Protein AF-A0A0J9U254-F1 (afdb_monomer_lite)

Radius of gyration: 32.62 Å; chains: 1; bounding box: 87×79×81 Å

Sequence (212 aa):
MSNQLVQRYFSEFIRAHNRGGSGGGVSGGDDGSSGDRRSSGEEGGSTPLDGNYLQKMQKHSLTIALVGLFSLLYVLLQLLHRWPSLLFVCSYVLFLTCLSGIFHCLINKSERYNTAKNLDSMLHKFVYRSTSAQYVYEGVAFSLFIFLITFALFLLCRYSTNTFMPRGGRNLWLTLLLLLTYSSLDVIHEINLFKVYYSTYFFFPPAKFFRK

Organism: NCBI:txid1035514

pLDDT: mean 74.49, std 19.61, range [28.14, 96.25]

Foldseek 3Di:
DDPVVVVVVVVVVVVVVCVVPDDDDDDDDDDDDDDDDDDDDDDDDPDPVVVVVVVVVVVVVVVVVVVVVVVVVVVVVVVCVVDVVVVVVVVLVVVLVVQLCVVVCVVVVAAQWAPDPPDPDPVNRQADQAPSDHHNSRSNLLSVLVVLLVVLVVVLVVLVPDPPDDPVVSVVSNVVSVVSNVVSVVVVVVSVVSNVVSNVCVVPPPCVVVPD

Secondary structure (DSSP, 8-state):
--HHHHHHHHHHHHHHHGGGS--------------------------THHHHHHHHHHHHHHHHHHHHHHHHHHHHHHHHHH-HHHHHHHHHHHHHHHHTTHHHHHHTT--SS---S--SSTGGGTS-SSTT---HHHHHHHHHHHHHHHHHHHHHHHHHT-SSS-HHHHHHHHHHHHHHHHHHHHHHHHHHHHHHHHHHHHHS--GGGT--

Structure (mmCIF, N/CA/C/O backbone):
data_AF-A0A0J9U254-F1
#
_entry.id   AF-A0A0J9U254-F1
#
loop_
_atom_site.group_PDB
_atom_site.id
_atom_site.type_symbol
_atom_site.label_atom_id
_atom_site.label_alt_id
_atom_site.label_comp_id
_atom_site.label_asym_id
_atom_site.label_entity_id
_atom_site.label_seq_id
_atom_site.pdbx_PDB_ins_code
_atom_site.Cartn_x
_atom_site.Cartn_y
_atom_site.Cartn_z
_atom_site.occupancy
_atom_site.B_iso_or_equiv
_atom_site.auth_seq_id
_atom_site.auth_comp_id
_atom_site.auth_asym_id
_atom_site.auth_atom_id
_atom_site.pdbx_PDB_model_num
ATOM 1 N N . MET A 1 1 ? 13.311 11.430 43.446 1.00 45.62 1 MET A N 1
ATOM 2 C CA . MET A 1 1 ? 14.500 10.950 42.704 1.00 45.62 1 MET A CA 1
ATOM 3 C C . MET A 1 1 ? 14.902 12.017 41.697 1.00 45.62 1 MET A C 1
ATOM 5 O O . MET A 1 1 ? 14.036 12.637 41.104 1.00 45.62 1 MET A O 1
ATOM 9 N N . SER A 1 2 ? 16.193 12.330 41.655 1.00 49.25 2 SER A N 1
ATOM 10 C CA . SER A 1 2 ? 16.749 13.666 41.407 1.00 49.25 2 SER A CA 1
ATOM 11 C C . SER A 1 2 ? 16.874 14.066 39.924 1.00 49.25 2 SER A C 1
ATOM 13 O O . SER A 1 2 ? 17.574 13.407 39.158 1.00 49.25 2 SER A O 1
ATOM 15 N N . ASN A 1 3 ? 16.297 15.223 39.563 1.00 58.91 3 ASN A N 1
ATOM 16 C CA . ASN A 1 3 ? 16.505 15.946 38.292 1.00 58.91 3 ASN A CA 1
ATOM 17 C C . ASN A 1 3 ? 17.989 16.254 37.989 1.00 58.91 3 ASN A C 1
ATOM 19 O O . ASN A 1 3 ? 18.352 16.504 36.841 1.00 58.91 3 ASN A O 1
ATOM 23 N N . GLN A 1 4 ? 18.872 16.198 38.991 1.00 66.31 4 GLN A N 1
ATOM 24 C CA . GLN A 1 4 ? 20.302 16.471 38.814 1.00 66.31 4 GLN A CA 1
ATOM 25 C C . GLN A 1 4 ? 21.023 15.349 38.057 1.00 66.31 4 GLN A C 1
ATOM 27 O O . GLN A 1 4 ? 22.053 15.592 37.430 1.00 66.31 4 GLN A O 1
ATOM 32 N N . LEU A 1 5 ? 20.488 14.124 38.083 1.00 69.56 5 LEU A N 1
ATOM 33 C CA . LEU A 1 5 ? 21.095 12.976 37.404 1.00 69.56 5 LEU A CA 1
ATOM 34 C C . LEU A 1 5 ? 20.877 13.061 35.885 1.00 69.56 5 LEU A C 1
ATOM 36 O O . LEU A 1 5 ? 21.799 12.823 35.109 1.00 69.56 5 LEU A O 1
ATOM 40 N N . VAL A 1 6 ? 19.695 13.530 35.473 1.00 71.06 6 VAL A N 1
ATOM 41 C CA . VAL A 1 6 ? 19.362 13.823 34.070 1.00 71.06 6 VAL A CA 1
ATOM 42 C C . VAL A 1 6 ? 20.198 14.997 33.548 1.00 71.06 6 VAL A C 1
ATOM 44 O O . VAL A 1 6 ? 20.754 14.927 32.455 1.00 71.06 6 VAL A O 1
ATOM 47 N N . GLN A 1 7 ? 20.373 16.048 34.355 1.00 74.88 7 GLN A N 1
ATOM 48 C CA . GLN A 1 7 ? 21.191 17.207 33.986 1.00 74.88 7 GLN A CA 1
ATOM 49 C C . GLN A 1 7 ? 22.688 16.861 33.850 1.00 74.88 7 GLN A C 1
ATOM 51 O O . GLN A 1 7 ? 23.370 17.381 32.961 1.00 74.88 7 GLN A O 1
ATOM 56 N N . ARG A 1 8 ? 23.203 15.935 34.672 1.00 77.19 8 ARG A N 1
ATOM 57 C CA . ARG A 1 8 ? 24.564 15.394 34.513 1.00 77.19 8 ARG A CA 1
ATOM 58 C C . ARG A 1 8 ? 24.711 14.585 33.229 1.00 77.19 8 ARG A C 1
ATOM 60 O O . ARG A 1 8 ? 25.648 14.840 32.483 1.00 77.19 8 ARG A O 1
ATOM 67 N N . TYR A 1 9 ? 23.754 13.712 32.919 1.00 75.69 9 TYR A N 1
ATOM 68 C CA . TYR A 1 9 ? 23.775 12.934 31.675 1.00 75.69 9 TYR A CA 1
ATOM 69 C C . TYR A 1 9 ? 23.788 13.827 30.428 1.00 75.69 9 TYR A C 1
ATOM 71 O O . TYR A 1 9 ? 24.595 13.623 29.523 1.00 75.69 9 TYR A O 1
ATOM 79 N N . PHE A 1 10 ? 22.942 14.862 30.395 1.00 76.94 10 PHE A N 1
ATOM 80 C CA . PHE A 1 10 ? 22.904 15.798 29.269 1.00 76.94 10 PHE A CA 1
ATOM 81 C C . PHE A 1 10 ? 24.183 16.634 29.145 1.00 76.94 10 PHE A C 1
ATOM 83 O O . PHE A 1 10 ? 24.660 16.862 28.033 1.00 76.94 10 PHE A O 1
ATOM 90 N N . SER A 1 11 ? 24.765 17.076 30.262 1.00 76.69 11 SER A N 1
ATOM 91 C CA . SER A 1 11 ? 26.005 17.863 30.222 1.00 76.69 11 SER A CA 1
ATOM 92 C C . SER A 1 11 ? 27.226 17.021 29.831 1.00 76.69 11 SER A C 1
ATOM 94 O O . SER A 1 11 ? 28.070 17.505 29.073 1.00 76.69 11 SER A O 1
ATOM 96 N N . GLU A 1 12 ? 27.298 15.753 30.246 1.00 73.75 12 GLU A N 1
ATOM 97 C CA . GLU A 1 12 ? 28.333 14.820 29.780 1.00 73.75 12 GLU A CA 1
ATOM 98 C C . GLU A 1 12 ? 28.185 14.471 28.298 1.00 73.75 12 GLU A C 1
ATOM 100 O O . GLU A 1 12 ? 29.183 14.486 27.575 1.00 73.75 12 GLU A O 1
ATOM 105 N N . PHE A 1 13 ? 26.958 14.252 27.815 1.00 75.94 13 PHE A N 1
ATOM 106 C CA . PHE A 1 13 ? 26.690 13.986 26.399 1.00 75.94 13 PHE A CA 1
ATOM 107 C C . PHE A 1 13 ? 27.161 15.140 25.497 1.00 75.94 13 PHE A C 1
ATOM 109 O O . PHE A 1 13 ? 27.869 14.922 24.511 1.00 75.94 13 PHE A O 1
ATOM 116 N N . ILE A 1 14 ? 26.847 16.384 25.876 1.00 75.94 14 ILE A N 1
ATOM 117 C CA . ILE A 1 14 ? 27.284 17.581 25.139 1.00 75.94 14 ILE A CA 1
ATOM 118 C C . ILE A 1 14 ? 28.814 17.717 25.177 1.00 75.94 14 ILE A C 1
ATOM 120 O O . ILE A 1 14 ? 29.436 18.053 24.166 1.00 75.94 14 ILE A O 1
ATOM 124 N N . ARG A 1 15 ? 29.447 17.435 26.323 1.00 75.19 15 ARG A N 1
ATOM 125 C CA . ARG A 1 15 ? 30.906 17.542 26.480 1.00 75.19 15 ARG A CA 1
ATOM 126 C C . ARG A 1 15 ? 31.664 16.474 25.693 1.00 75.19 15 ARG A C 1
ATOM 128 O O . ARG A 1 15 ? 32.724 16.778 25.149 1.00 75.19 15 ARG A O 1
ATOM 135 N N . ALA A 1 16 ? 31.135 15.255 25.615 1.00 73.00 16 ALA A N 1
ATOM 136 C CA . ALA A 1 16 ? 31.720 14.172 24.830 1.00 73.00 16 ALA A CA 1
ATOM 137 C C . ALA A 1 16 ? 31.680 14.482 23.324 1.00 73.00 16 ALA A C 1
ATOM 139 O O . ALA A 1 16 ? 32.678 14.282 22.634 1.00 73.00 16 ALA A O 1
ATOM 140 N N . HIS A 1 17 ? 30.577 15.056 22.833 1.00 66.38 17 HIS A N 1
ATOM 141 C CA . HIS A 1 17 ? 30.409 15.374 21.412 1.00 66.38 17 HIS A CA 1
ATOM 142 C C . HIS A 1 17 ? 31.076 16.683 20.957 1.00 66.38 17 HIS A C 1
ATOM 144 O O . HIS A 1 17 ? 31.415 16.804 19.782 1.00 66.38 17 HIS A O 1
ATOM 150 N N . ASN A 1 18 ? 31.340 17.634 21.860 1.00 65.81 18 ASN A N 1
ATOM 151 C CA . ASN A 1 18 ? 32.095 18.858 21.542 1.00 65.81 18 ASN A CA 1
ATOM 152 C C . ASN A 1 18 ? 33.623 18.693 21.633 1.00 65.81 18 ASN A C 1
ATOM 154 O O . ASN A 1 18 ? 34.367 19.615 21.298 1.00 65.81 18 ASN A O 1
ATOM 158 N N . ARG A 1 19 ? 34.124 17.526 22.059 1.00 53.47 19 ARG A N 1
ATOM 159 C CA . ARG A 1 19 ? 35.567 17.279 22.225 1.00 53.47 19 ARG A CA 1
ATOM 160 C C . ARG A 1 19 ? 36.324 17.030 20.912 1.00 53.47 19 ARG A C 1
ATOM 162 O O . ARG A 1 19 ? 37.535 16.857 20.946 1.00 53.47 19 ARG A O 1
ATOM 169 N N . GLY A 1 20 ? 35.636 17.060 19.769 1.00 49.25 20 GLY A N 1
ATOM 170 C CA . GLY A 1 20 ? 36.238 16.956 18.434 1.00 49.25 20 GLY A CA 1
ATOM 171 C C . GLY A 1 20 ? 36.710 18.280 17.816 1.00 49.25 20 GLY A C 1
ATOM 172 O O . GLY A 1 20 ? 37.095 18.275 16.654 1.00 49.25 20 GLY A O 1
ATOM 173 N N . GLY A 1 21 ? 36.661 19.409 18.539 1.00 46.84 21 GLY A N 1
ATOM 174 C CA . GLY A 1 21 ? 36.872 20.737 17.940 1.00 46.84 21 GLY A CA 1
ATOM 175 C C . GLY A 1 21 ? 37.656 21.747 18.775 1.00 46.84 21 GLY A C 1
ATOM 176 O O . GLY A 1 21 ? 37.382 22.937 18.669 1.00 46.84 21 GLY A O 1
ATOM 177 N N . SER A 1 22 ? 38.600 21.321 19.619 1.00 41.53 22 SER A N 1
ATOM 178 C CA . SER A 1 22 ? 39.515 22.268 20.274 1.00 41.53 22 SER A CA 1
ATOM 179 C C . SER A 1 22 ? 40.912 21.670 20.405 1.00 41.53 22 SER A C 1
ATOM 181 O O . SER A 1 22 ? 41.263 21.046 21.406 1.00 41.53 22 SER A O 1
ATOM 183 N N . GLY A 1 23 ? 41.678 21.806 19.323 1.00 36.41 23 GLY A N 1
ATOM 184 C CA . GLY A 1 23 ? 43.121 21.615 19.300 1.00 36.41 23 GLY A CA 1
ATOM 185 C C . GLY A 1 23 ? 43.807 22.973 19.151 1.00 36.41 23 GLY A C 1
ATOM 186 O O . GLY A 1 23 ? 43.538 23.680 18.186 1.00 36.41 23 GLY A O 1
ATOM 187 N N . GLY A 1 24 ? 44.700 23.288 20.093 1.00 33.69 24 GLY A N 1
ATOM 188 C CA . GLY A 1 24 ? 45.646 24.411 20.044 1.00 33.69 24 GLY A CA 1
ATOM 189 C C . GLY A 1 24 ? 45.076 25.731 20.583 1.00 33.69 24 GLY A C 1
ATOM 190 O O . GLY A 1 24 ? 44.050 26.198 20.123 1.00 33.69 24 GLY A O 1
ATOM 191 N N . GLY A 1 25 ? 45.666 26.410 21.559 1.00 31.31 25 GLY A N 1
ATOM 192 C CA . GLY A 1 25 ? 46.922 26.198 22.258 1.00 31.31 25 GLY A CA 1
ATOM 193 C C . GLY A 1 25 ? 46.962 27.105 23.489 1.00 31.31 25 GLY A C 1
ATOM 194 O O . GLY A 1 25 ? 46.371 28.181 23.515 1.00 31.31 25 GLY A O 1
ATOM 195 N N . VAL A 1 26 ? 47.632 26.616 24.525 1.00 36.41 26 VAL A N 1
ATOM 196 C CA . VAL A 1 26 ? 47.999 27.350 25.736 1.00 36.41 26 VAL A CA 1
ATOM 197 C C . VAL A 1 26 ? 49.385 27.955 25.516 1.00 36.41 26 VAL A C 1
ATOM 199 O O . VAL A 1 26 ? 50.302 27.205 25.192 1.00 36.41 26 VAL A O 1
ATOM 202 N N . SER A 1 27 ? 49.522 29.271 25.698 1.00 32.41 27 SER A N 1
ATOM 203 C CA . SER A 1 27 ? 50.712 30.067 26.097 1.00 32.41 27 SER A CA 1
ATOM 204 C C . SER A 1 27 ? 50.331 31.539 25.863 1.00 32.41 27 SER A C 1
ATOM 206 O O . SER A 1 27 ? 49.742 31.831 24.833 1.00 32.41 27 SER A O 1
ATOM 208 N N . GLY A 1 28 ? 50.501 32.525 26.739 1.00 30.73 28 GLY A N 1
ATOM 209 C CA . GLY A 1 28 ? 51.464 32.729 27.814 1.00 30.73 28 GLY A CA 1
ATOM 210 C C . GLY A 1 28 ? 52.158 34.074 27.541 1.00 30.73 28 GLY A C 1
ATOM 211 O O . GLY A 1 28 ? 52.747 34.202 26.480 1.00 30.73 28 GLY A O 1
ATOM 212 N N . GLY A 1 29 ? 52.057 35.030 28.475 1.00 28.86 29 GLY A N 1
ATOM 213 C CA . GLY A 1 29 ? 53.062 36.077 28.743 1.00 28.86 29 GLY A CA 1
ATOM 214 C C . GLY A 1 29 ? 53.238 37.272 27.785 1.00 28.86 29 GLY A C 1
ATOM 215 O O . GLY A 1 29 ? 53.624 37.102 26.639 1.00 28.86 29 GLY A O 1
ATOM 216 N N . ASP A 1 30 ? 53.057 38.459 28.372 1.00 29.97 30 ASP A N 1
ATOM 217 C CA . ASP A 1 30 ? 53.929 39.649 28.345 1.00 29.97 30 ASP A CA 1
ATOM 218 C C . ASP A 1 30 ? 54.146 40.552 27.106 1.00 29.97 30 ASP A C 1
ATOM 220 O O . ASP A 1 30 ? 54.521 40.141 26.014 1.00 29.97 30 ASP A O 1
ATOM 224 N N . ASP A 1 31 ? 53.978 41.845 27.426 1.00 30.92 31 ASP A N 1
ATOM 225 C CA . ASP A 1 31 ? 54.752 43.044 27.080 1.00 30.92 31 ASP A CA 1
ATOM 226 C C . ASP A 1 31 ? 54.938 43.536 25.631 1.00 30.92 31 ASP A C 1
ATOM 228 O O . ASP A 1 31 ? 55.631 42.960 24.802 1.00 30.92 31 ASP A O 1
ATOM 232 N N . GLY A 1 32 ? 54.512 44.794 25.443 1.00 28.14 32 GLY A N 1
ATOM 233 C CA . GLY A 1 32 ? 55.479 45.847 25.124 1.00 28.14 32 GLY A CA 1
ATOM 234 C C . GLY A 1 32 ? 55.527 46.389 23.691 1.00 28.14 32 GLY A C 1
ATOM 235 O O . GLY A 1 32 ? 56.014 45.752 22.770 1.00 28.14 32 GLY A O 1
ATOM 236 N N . SER A 1 33 ? 55.234 47.691 23.599 1.00 30.89 33 SER A N 1
ATOM 237 C CA . SER A 1 33 ? 55.993 48.675 22.810 1.00 30.89 33 SER A CA 1
ATOM 238 C C . SER A 1 33 ? 55.636 48.935 21.331 1.00 30.89 33 SER A C 1
ATOM 240 O O . SER A 1 33 ? 55.969 48.184 20.424 1.00 30.89 33 SER A O 1
ATOM 242 N N . SER A 1 34 ? 55.182 50.183 21.128 1.00 32.19 34 SER A N 1
ATOM 243 C CA . SER A 1 34 ? 55.645 51.174 20.131 1.00 32.19 34 SER A CA 1
ATOM 244 C C . SER A 1 34 ? 55.339 51.011 18.634 1.00 32.19 34 SER A C 1
ATOM 246 O O . SER A 1 34 ? 55.722 50.033 18.008 1.00 32.19 34 SER A O 1
ATOM 248 N N . GLY A 1 35 ? 54.847 52.104 18.031 1.00 30.11 35 GLY A N 1
ATOM 249 C CA . GLY A 1 35 ? 55.251 52.494 16.674 1.00 30.11 35 GLY A CA 1
ATOM 250 C C . GLY A 1 35 ? 54.136 52.945 15.731 1.00 30.11 35 GLY A C 1
ATOM 251 O O . GLY A 1 35 ? 53.434 52.127 15.156 1.00 30.11 35 GLY A O 1
ATOM 252 N N . ASP A 1 36 ? 54.053 54.261 15.544 1.00 32.25 36 ASP A N 1
ATOM 253 C CA . ASP A 1 36 ? 53.335 55.028 14.518 1.00 32.25 36 ASP A CA 1
ATOM 254 C C . ASP A 1 36 ? 53.142 54.374 13.133 1.00 32.25 36 ASP A C 1
ATOM 256 O O . ASP A 1 36 ? 54.087 53.834 12.558 1.00 32.25 36 ASP A O 1
ATOM 260 N N . ARG A 1 37 ? 51.999 54.662 12.482 1.00 34.03 37 ARG A N 1
ATOM 261 C CA . ARG A 1 37 ? 51.964 55.557 11.299 1.00 34.03 37 ARG A CA 1
ATOM 262 C C . ARG A 1 37 ? 50.549 55.857 10.792 1.00 34.03 37 ARG A C 1
ATOM 264 O O . ARG A 1 37 ? 49.647 55.030 10.795 1.00 34.03 37 ARG A O 1
ATOM 271 N N . ARG A 1 38 ? 50.406 57.111 10.366 1.00 31.89 38 ARG A N 1
ATOM 272 C CA . ARG A 1 38 ? 49.203 57.801 9.899 1.00 31.89 38 ARG A CA 1
ATOM 273 C C . ARG A 1 38 ? 48.765 57.386 8.485 1.00 31.89 38 ARG A C 1
ATOM 275 O O . ARG A 1 38 ? 49.601 57.275 7.600 1.00 31.89 38 ARG A O 1
ATOM 282 N N . SER A 1 39 ? 47.442 57.446 8.309 1.00 31.92 39 SER A N 1
ATOM 283 C CA . SER A 1 39 ? 46.700 58.100 7.216 1.00 31.92 39 SER A CA 1
ATOM 284 C C . SER A 1 39 ? 46.594 57.447 5.831 1.00 31.92 39 SER A C 1
ATOM 286 O O . SER A 1 39 ? 47.578 57.219 5.139 1.00 31.92 39 SER A O 1
ATOM 288 N N . SER A 1 40 ? 45.327 57.448 5.396 1.00 30.59 40 SER A N 1
ATOM 289 C CA . SER A 1 40 ? 44.758 57.599 4.047 1.00 30.59 40 SER A CA 1
ATOM 290 C C . SER A 1 40 ? 44.456 56.342 3.228 1.00 30.59 40 SER A C 1
ATOM 292 O O . SER A 1 40 ? 45.325 55.523 2.959 1.00 30.59 40 SER A O 1
ATOM 294 N N . GLY A 1 41 ? 43.186 56.256 2.818 1.00 28.50 41 GLY A N 1
ATOM 295 C CA . GLY A 1 41 ? 42.630 55.254 1.916 1.00 28.50 41 GLY A CA 1
ATOM 296 C C . GLY A 1 41 ? 41.184 54.923 2.281 1.00 28.50 41 GLY A C 1
ATOM 297 O O . GLY A 1 41 ? 40.933 53.909 2.923 1.00 28.50 41 GLY A O 1
ATOM 298 N N . GLU A 1 42 ? 40.240 55.800 1.927 1.00 43.03 42 GLU A N 1
ATOM 299 C CA . GLU A 1 42 ? 38.838 55.397 1.769 1.00 43.03 42 GLU A CA 1
ATOM 300 C C . GLU A 1 42 ? 38.776 54.279 0.725 1.00 43.03 42 GLU A C 1
ATOM 302 O O . GLU A 1 42 ? 39.308 54.470 -0.361 1.00 43.03 42 GLU A O 1
ATOM 307 N N . GLU A 1 43 ? 38.135 53.149 1.038 1.00 34.03 43 GLU A N 1
ATOM 308 C CA . GLU A 1 43 ? 37.338 52.371 0.080 1.00 34.03 43 GLU A CA 1
ATOM 309 C C . GLU A 1 43 ? 36.593 51.212 0.776 1.00 34.03 43 GLU A C 1
ATOM 311 O O . GLU A 1 43 ? 37.172 50.399 1.490 1.00 34.03 43 GLU A O 1
ATOM 316 N N . GLY A 1 44 ? 35.272 51.185 0.567 1.00 44.28 44 GLY A N 1
ATOM 317 C CA . GLY A 1 44 ? 34.366 50.029 0.624 1.00 44.28 44 GLY A CA 1
ATOM 318 C C . GLY A 1 44 ? 34.659 48.893 1.610 1.00 44.28 44 GLY A C 1
ATOM 319 O O . GLY A 1 44 ? 35.228 47.873 1.237 1.00 44.28 44 GLY A O 1
ATOM 320 N N . GLY A 1 45 ? 34.128 48.989 2.830 1.00 35.28 45 GLY A N 1
ATOM 321 C CA . GLY A 1 45 ? 34.092 47.877 3.782 1.00 35.28 45 GLY A CA 1
ATOM 322 C C . GLY A 1 45 ? 32.663 47.460 4.106 1.00 35.28 45 GLY A C 1
ATOM 323 O O . GLY A 1 45 ? 32.111 47.902 5.110 1.00 35.28 45 GLY A O 1
ATOM 324 N N . SER A 1 46 ? 32.058 46.598 3.283 1.00 45.66 46 SER A N 1
ATOM 325 C CA . SER A 1 46 ? 30.883 45.829 3.701 1.00 45.66 46 SER A CA 1
ATOM 326 C C . SER A 1 46 ? 31.253 45.022 4.947 1.00 45.66 46 SER A C 1
ATOM 328 O O . SER A 1 46 ? 32.163 44.192 4.932 1.00 45.66 46 SER A O 1
ATOM 330 N N . THR A 1 47 ? 30.565 45.332 6.032 1.00 43.50 47 THR A N 1
ATOM 331 C CA . THR A 1 47 ? 30.762 44.865 7.397 1.00 43.50 47 THR A CA 1
ATOM 332 C C . THR A 1 47 ? 30.943 43.339 7.515 1.00 43.50 47 THR A C 1
ATOM 334 O O . THR A 1 47 ? 30.045 42.588 7.139 1.00 43.50 47 THR A O 1
ATOM 337 N N . PRO A 1 48 ? 32.018 42.833 8.163 1.00 49.34 48 PRO A N 1
ATOM 338 C CA . PRO A 1 48 ? 32.152 41.411 8.525 1.00 49.34 48 PRO A CA 1
ATOM 339 C C . PRO A 1 48 ? 31.172 40.983 9.638 1.00 49.34 48 PRO A C 1
ATOM 341 O O . PRO A 1 48 ? 31.127 39.819 10.039 1.00 49.34 48 PRO A O 1
ATOM 344 N N . LEU A 1 49 ? 30.373 41.925 10.147 1.00 50.06 49 LEU A N 1
ATOM 345 C CA . LEU A 1 49 ? 29.323 41.687 11.129 1.00 50.06 49 LEU A CA 1
ATOM 346 C C . LEU A 1 49 ? 28.118 40.969 10.500 1.00 50.06 49 LEU A C 1
ATOM 348 O O . LEU A 1 49 ? 27.606 40.030 11.111 1.00 50.06 49 LEU A O 1
ATOM 352 N N . ASP A 1 50 ? 27.721 41.304 9.268 1.00 51.31 50 ASP A N 1
ATOM 353 C CA . ASP A 1 50 ? 26.477 40.791 8.668 1.00 51.31 50 ASP A CA 1
ATOM 354 C C . ASP A 1 50 ? 26.485 39.273 8.443 1.00 51.31 50 ASP A C 1
ATOM 356 O O . ASP A 1 50 ? 25.488 38.592 8.700 1.00 51.31 50 ASP A O 1
ATOM 360 N N . GLY A 1 51 ? 27.634 38.701 8.068 1.00 56.12 51 GLY A N 1
ATOM 361 C CA . GLY A 1 51 ? 27.780 37.250 7.899 1.00 56.12 51 GLY A CA 1
ATOM 362 C C . GLY A 1 51 ? 27.638 36.468 9.211 1.00 56.12 51 GLY A C 1
ATOM 363 O O . GLY A 1 51 ? 27.064 35.378 9.240 1.00 56.12 51 GLY A O 1
ATOM 364 N N . ASN A 1 52 ? 28.099 37.043 10.325 1.00 61.31 52 ASN A N 1
ATOM 365 C CA . ASN A 1 52 ? 28.057 36.401 11.640 1.00 61.31 52 ASN A CA 1
ATOM 366 C C . ASN A 1 52 ? 26.642 36.462 12.251 1.00 61.31 52 ASN A C 1
ATOM 368 O O . ASN A 1 52 ? 26.196 35.511 12.900 1.00 61.31 52 ASN A O 1
ATOM 372 N N . TYR A 1 53 ? 25.899 37.545 11.992 1.00 58.16 53 TYR A N 1
ATOM 373 C CA . TYR A 1 53 ? 24.488 37.665 12.375 1.00 58.16 53 TYR A CA 1
ATOM 374 C C . TYR A 1 53 ? 23.581 36.747 11.552 1.00 58.16 53 TYR A C 1
ATOM 376 O O . TYR A 1 53 ? 22.745 36.060 12.141 1.00 58.16 53 TYR A O 1
ATOM 384 N N . LEU A 1 54 ? 23.781 36.648 10.233 1.00 58.78 54 LEU A N 1
ATOM 385 C CA . LEU A 1 54 ? 23.026 35.720 9.382 1.00 58.78 54 LEU A CA 1
ATOM 386 C C . LEU A 1 54 ? 23.259 34.259 9.778 1.00 58.78 54 LEU A C 1
ATOM 388 O O . LEU A 1 54 ? 22.300 33.502 9.929 1.00 58.78 54 LEU A O 1
ATOM 392 N N . GLN A 1 55 ? 24.507 33.864 10.046 1.00 65.88 55 GLN A N 1
ATOM 393 C CA . GLN A 1 55 ? 24.808 32.499 10.480 1.00 65.88 55 GLN A CA 1
ATOM 394 C C . GLN A 1 55 ? 24.243 32.199 11.883 1.00 65.88 55 GLN A C 1
ATOM 396 O O . GLN A 1 55 ? 23.779 31.085 12.140 1.00 65.88 55 GLN A O 1
ATOM 401 N N . LYS A 1 56 ? 24.228 33.182 12.797 1.00 69.06 56 LYS A N 1
ATOM 402 C CA . LYS A 1 56 ? 23.575 33.053 14.115 1.00 69.06 56 LYS A CA 1
ATOM 403 C C . LYS A 1 56 ? 22.051 32.972 14.010 1.00 69.06 56 LYS A C 1
ATOM 405 O O . LYS A 1 56 ? 21.465 32.143 14.707 1.00 69.06 56 LYS A O 1
ATOM 410 N N . MET A 1 57 ? 21.430 33.762 13.132 1.00 65.00 57 MET A N 1
ATOM 411 C CA . MET A 1 57 ? 19.993 33.717 12.824 1.00 65.00 57 MET A CA 1
ATOM 412 C C . MET A 1 57 ? 19.597 32.385 12.177 1.00 65.00 57 MET A C 1
ATOM 414 O O . MET A 1 57 ? 18.578 31.798 12.537 1.00 65.00 57 MET A O 1
ATOM 418 N N . GLN A 1 58 ? 20.430 31.845 11.285 1.00 77.00 58 GLN A N 1
ATOM 419 C CA . GLN A 1 58 ? 20.223 30.527 10.682 1.00 77.00 58 GLN A CA 1
ATOM 420 C C . GLN A 1 58 ? 20.333 29.404 11.724 1.00 77.00 58 GLN A C 1
ATOM 422 O O . GLN A 1 58 ? 19.506 28.497 11.758 1.00 77.00 58 GLN A O 1
ATOM 427 N N . LYS A 1 59 ? 21.312 29.479 12.633 1.00 77.94 59 LYS A N 1
ATOM 428 C CA . LYS A 1 59 ? 21.434 28.523 13.747 1.00 77.94 59 LYS A CA 1
ATOM 429 C C . LYS A 1 59 ? 20.258 28.628 14.724 1.00 77.94 59 LYS A C 1
ATOM 431 O O . LYS A 1 59 ? 19.749 27.598 15.163 1.00 77.94 59 LYS A O 1
ATOM 436 N N . HIS A 1 60 ? 19.797 29.839 15.041 1.00 80.69 60 HIS A N 1
ATOM 43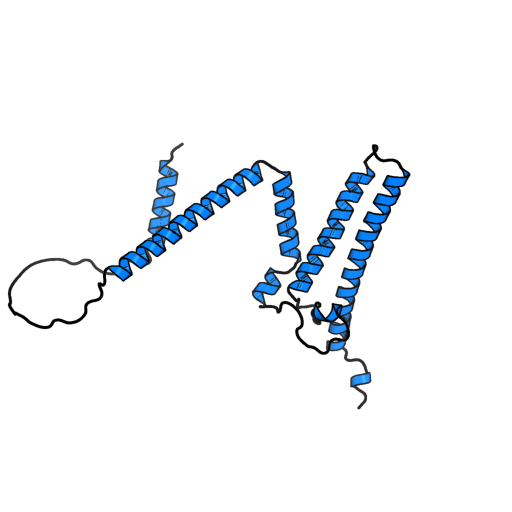7 C CA . HIS A 1 60 ? 18.640 30.046 15.920 1.00 80.69 60 HIS A CA 1
ATOM 438 C C . HIS A 1 60 ? 17.341 29.560 15.281 1.00 80.69 60 HIS A C 1
ATOM 440 O O . HIS A 1 60 ? 16.599 28.828 15.924 1.00 80.69 60 HIS A O 1
ATOM 446 N N . SER A 1 61 ? 17.089 29.888 14.014 1.00 81.94 61 SER A N 1
ATOM 447 C CA . SER A 1 61 ? 15.910 29.399 13.285 1.00 81.94 61 SER A CA 1
ATOM 448 C C . SER A 1 61 ? 15.910 27.877 13.152 1.00 81.94 61 SER A C 1
ATOM 450 O O . SER A 1 61 ? 14.879 27.256 13.394 1.00 81.94 61 SER A O 1
ATOM 452 N N . LEU A 1 62 ? 17.063 27.258 12.881 1.00 85.06 62 LEU A N 1
ATOM 453 C CA . LEU A 1 62 ? 17.196 25.800 12.868 1.00 85.06 62 LEU A CA 1
ATOM 454 C C . LEU A 1 62 ? 16.926 25.198 14.252 1.00 85.06 62 LEU A C 1
ATOM 456 O O . LEU A 1 62 ? 16.222 24.199 14.354 1.00 85.06 62 LEU A O 1
ATOM 460 N N . THR A 1 63 ? 17.419 25.827 15.320 1.00 86.94 63 THR A N 1
ATOM 461 C CA . THR A 1 63 ? 17.164 25.381 16.699 1.00 86.94 63 THR A CA 1
ATOM 462 C C . THR A 1 63 ? 15.683 25.499 17.058 1.00 86.94 63 THR A C 1
ATOM 464 O O . THR A 1 63 ? 15.114 24.559 17.603 1.00 86.94 63 THR A O 1
ATOM 467 N N . ILE A 1 64 ? 15.028 26.609 16.708 1.00 90.50 64 ILE A N 1
ATOM 468 C CA . ILE A 1 64 ? 13.589 26.813 16.928 1.00 90.50 64 ILE A CA 1
ATOM 469 C C . ILE A 1 64 ? 12.779 25.782 16.134 1.00 90.50 64 ILE A C 1
ATOM 471 O O . ILE A 1 64 ? 11.864 25.173 16.685 1.00 90.50 64 ILE A O 1
ATOM 475 N N . ALA A 1 65 ? 13.142 25.531 14.873 1.00 90.62 65 ALA A N 1
ATOM 476 C CA . ALA A 1 65 ? 12.504 24.508 14.051 1.00 90.62 65 ALA A CA 1
ATOM 477 C C . ALA A 1 65 ? 12.670 23.108 14.662 1.00 90.62 65 ALA A C 1
ATOM 479 O O . ALA A 1 65 ? 11.711 22.340 14.712 1.00 90.62 65 ALA A O 1
ATOM 480 N N . LEU A 1 66 ? 13.858 22.795 15.184 1.00 91.25 66 LEU A N 1
ATOM 481 C CA . LEU A 1 66 ? 14.143 21.526 15.845 1.00 91.25 66 LEU A CA 1
ATOM 482 C C . LEU A 1 66 ? 13.317 21.362 17.131 1.00 91.25 66 LEU A C 1
ATOM 484 O O . LEU A 1 66 ? 12.698 20.320 17.335 1.00 91.25 66 LEU A O 1
ATOM 488 N N . VAL A 1 67 ? 13.256 22.395 17.977 1.00 92.75 67 VAL A N 1
ATOM 489 C CA . VAL A 1 67 ? 12.438 22.395 19.203 1.00 92.75 67 VAL A CA 1
ATOM 490 C C . VAL A 1 67 ? 10.954 22.253 18.864 1.00 92.75 67 VAL A C 1
ATOM 492 O O . VAL A 1 67 ? 10.253 21.470 19.508 1.00 92.75 67 VAL A O 1
ATOM 495 N N . GLY A 1 68 ? 10.479 22.952 17.830 1.00 91.75 68 GLY A N 1
ATOM 496 C CA . GLY A 1 68 ? 9.117 22.813 17.320 1.00 91.75 68 GLY A CA 1
ATOM 497 C C . GLY A 1 68 ? 8.822 21.390 16.844 1.00 91.75 68 GLY A C 1
ATOM 498 O O . GLY A 1 68 ? 7.806 20.816 17.230 1.00 91.75 68 GLY A O 1
ATOM 499 N N . LEU A 1 69 ? 9.740 20.781 16.088 1.00 93.12 69 LEU A N 1
ATOM 500 C CA . LEU A 1 69 ? 9.626 19.402 15.611 1.00 93.12 69 LEU A CA 1
ATOM 501 C C . LEU A 1 69 ? 9.568 18.398 16.771 1.00 93.12 69 LEU A C 1
ATOM 503 O O . LEU A 1 69 ? 8.698 17.529 16.781 1.00 93.12 69 LEU A O 1
ATOM 507 N N . PHE A 1 70 ? 10.450 18.524 17.765 1.00 91.69 70 PHE A N 1
ATOM 508 C CA . PHE A 1 70 ? 10.443 17.647 18.941 1.00 91.69 70 PHE A CA 1
ATOM 509 C C . PHE A 1 70 ? 9.186 17.830 19.795 1.00 91.69 70 PHE A C 1
ATOM 511 O O . PHE A 1 70 ? 8.632 16.845 20.283 1.00 91.69 70 PHE A O 1
ATOM 518 N N . SER A 1 71 ? 8.701 19.064 19.936 1.00 92.56 71 SER A N 1
ATOM 519 C CA . SER A 1 71 ? 7.453 19.353 20.652 1.00 92.56 71 SER A CA 1
ATOM 520 C C . SER A 1 71 ? 6.250 18.737 19.934 1.00 92.56 71 SER A C 1
ATOM 522 O O . SER A 1 71 ? 5.419 18.086 20.566 1.00 92.56 71 SER A O 1
ATOM 524 N N . LEU A 1 72 ? 6.188 18.868 18.605 1.00 91.06 72 LEU A N 1
ATOM 525 C CA . LEU A 1 72 ? 5.164 18.234 17.773 1.00 91.06 72 LEU A CA 1
ATOM 526 C C . LEU A 1 72 ? 5.208 16.706 17.909 1.00 91.06 72 LEU A C 1
ATOM 528 O O . LEU A 1 72 ? 4.171 16.070 18.098 1.00 91.06 72 LEU A O 1
ATOM 532 N N . LEU A 1 73 ? 6.407 16.120 17.852 1.00 89.94 73 LEU A N 1
ATOM 533 C CA . LEU A 1 73 ? 6.607 14.680 17.997 1.00 89.94 73 LEU A CA 1
ATOM 534 C C . LEU A 1 73 ? 6.143 14.186 19.374 1.00 89.94 73 LEU A C 1
ATOM 536 O O . LEU A 1 73 ? 5.513 13.134 19.470 1.00 89.94 73 LEU A O 1
ATOM 540 N N . TYR A 1 74 ? 6.407 14.957 20.429 1.00 90.62 74 TYR A N 1
ATOM 541 C CA . TYR A 1 74 ? 5.961 14.641 21.783 1.00 90.62 74 TYR A CA 1
ATOM 542 C C . TYR A 1 74 ? 4.431 14.645 21.900 1.00 90.62 74 TYR A C 1
ATOM 544 O O . TYR A 1 74 ? 3.852 13.679 22.400 1.00 90.62 74 TYR A O 1
ATOM 552 N N . VAL A 1 75 ? 3.765 15.678 21.373 1.00 89.19 75 VAL A N 1
ATOM 553 C CA . VAL A 1 75 ? 2.293 15.747 21.340 1.00 89.19 75 VAL A CA 1
ATOM 554 C C . VAL A 1 75 ? 1.710 14.575 20.548 1.00 89.19 75 VAL A C 1
ATOM 556 O O . VAL A 1 75 ? 0.757 13.938 21.000 1.00 89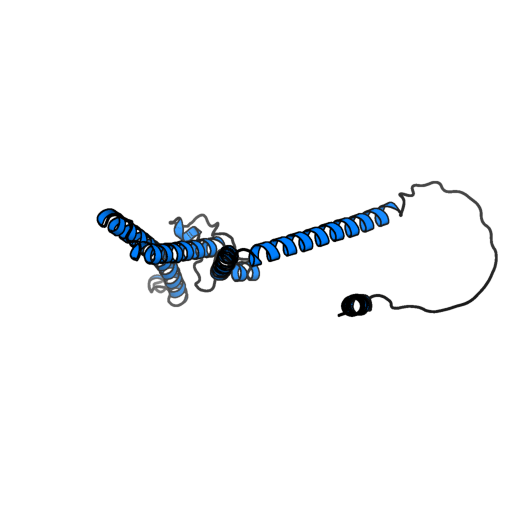.19 75 VAL A O 1
ATOM 559 N N . LEU A 1 76 ? 2.305 14.242 19.399 1.00 85.31 76 LEU A N 1
ATOM 560 C CA . LEU A 1 76 ? 1.891 13.101 18.583 1.00 85.31 76 LEU A CA 1
ATOM 561 C C . LEU A 1 76 ? 2.014 11.781 19.355 1.00 85.31 76 LEU A C 1
ATOM 563 O O . LEU A 1 76 ? 1.097 10.964 19.311 1.00 85.31 76 LEU A O 1
ATOM 567 N N . LEU A 1 77 ? 3.111 11.581 20.091 1.00 87.38 77 LEU A N 1
ATOM 568 C CA . LEU A 1 77 ? 3.320 10.389 20.914 1.00 87.38 77 LEU A CA 1
ATOM 569 C C . LEU A 1 77 ? 2.265 10.281 22.022 1.00 87.38 77 LEU A C 1
ATOM 571 O O . LEU A 1 77 ? 1.721 9.203 22.269 1.00 87.38 77 LEU A O 1
ATOM 575 N N . GLN A 1 78 ? 1.935 11.406 22.655 1.00 86.44 78 GLN A N 1
ATOM 576 C CA . GLN A 1 78 ? 0.916 11.477 23.698 1.00 86.44 78 GLN A CA 1
ATOM 577 C C . GLN A 1 78 ? -0.484 11.169 23.139 1.00 86.44 78 GLN A C 1
ATOM 579 O O . GLN A 1 78 ? -1.260 10.446 23.769 1.00 86.44 78 GLN A O 1
ATOM 584 N N . LEU A 1 79 ? -0.777 11.634 21.919 1.00 84.94 79 LEU A N 1
ATOM 585 C CA . LEU A 1 79 ? -1.997 11.299 21.182 1.00 84.94 79 LEU A CA 1
ATOM 586 C C . LEU A 1 79 ? -2.052 9.803 20.824 1.00 84.94 79 LEU A C 1
ATOM 588 O O . LEU A 1 79 ? -3.085 9.164 21.027 1.00 84.94 79 LEU A O 1
ATOM 592 N N . LEU A 1 80 ? -0.941 9.230 20.344 1.00 86.19 80 LEU A N 1
ATOM 593 C CA . LEU A 1 80 ? -0.831 7.806 20.006 1.00 86.19 80 LEU A CA 1
ATOM 594 C C . LEU A 1 80 ? -1.072 6.917 21.230 1.00 86.19 80 LEU A C 1
ATOM 596 O O . LEU A 1 80 ? -1.765 5.907 21.138 1.00 86.19 80 LEU A O 1
ATOM 600 N N . HIS A 1 81 ? -0.519 7.309 22.380 1.00 84.19 81 HIS A N 1
ATOM 601 C CA . HIS A 1 81 ? -0.687 6.580 23.634 1.00 84.19 81 HIS A CA 1
ATOM 602 C C . HIS A 1 81 ? -2.124 6.663 24.164 1.00 84.19 81 HIS A C 1
ATOM 604 O O . HIS A 1 81 ? -2.631 5.708 24.749 1.00 84.19 81 HIS A O 1
ATOM 610 N N . ARG A 1 82 ? -2.807 7.793 23.942 1.00 88.62 82 ARG A N 1
ATOM 611 C CA . ARG A 1 82 ? -4.187 7.998 24.396 1.00 88.62 82 ARG A CA 1
ATOM 612 C C . ARG A 1 82 ? -5.203 7.152 23.625 1.00 88.62 82 ARG A C 1
ATOM 614 O O . ARG A 1 82 ? -6.218 6.772 24.206 1.00 88.62 82 ARG A O 1
ATOM 621 N N . TRP A 1 83 ? -4.949 6.869 22.346 1.00 88.12 83 TRP A N 1
ATOM 622 C CA . TRP A 1 83 ? -5.907 6.215 21.453 1.00 88.12 83 TRP A CA 1
ATOM 623 C C . TRP A 1 83 ? -5.320 4.931 20.840 1.00 88.12 83 TRP A C 1
ATOM 625 O O . TRP A 1 83 ? -4.653 4.998 19.805 1.00 88.12 83 TRP A O 1
ATOM 635 N N . PRO A 1 84 ? -5.612 3.736 21.394 1.00 86.56 84 PRO A N 1
ATOM 636 C CA . PRO A 1 84 ? -5.054 2.478 20.882 1.00 86.56 84 PRO A CA 1
ATOM 637 C C . PRO A 1 84 ? -5.484 2.178 19.437 1.00 86.56 84 PRO A C 1
ATOM 639 O O . PRO A 1 84 ? -4.727 1.592 18.667 1.00 86.56 84 PRO A O 1
ATOM 642 N N . SER A 1 85 ? -6.669 2.639 19.024 1.00 87.00 85 SER A N 1
ATOM 643 C CA . SER A 1 85 ? -7.123 2.554 17.631 1.00 87.00 85 SER A CA 1
ATOM 644 C C . SER A 1 85 ? -6.241 3.362 16.679 1.00 87.00 85 SER A C 1
ATOM 646 O O . SER A 1 85 ? -5.997 2.930 15.558 1.00 87.00 85 SER A O 1
ATOM 648 N N . LEU A 1 86 ? -5.734 4.515 17.124 1.00 87.12 86 LEU A N 1
ATOM 649 C CA . LEU A 1 86 ? -4.846 5.360 16.329 1.00 87.12 86 LEU A CA 1
ATOM 650 C C . LEU A 1 86 ? -3.463 4.713 16.198 1.00 87.12 86 LEU A C 1
ATOM 652 O O . LEU A 1 86 ? -2.892 4.721 15.110 1.00 87.12 86 LEU A O 1
ATOM 656 N N . LEU A 1 87 ? -2.972 4.072 17.264 1.00 89.62 87 LEU A N 1
ATOM 657 C CA . LEU A 1 87 ? -1.762 3.249 17.213 1.00 89.62 87 LEU A CA 1
ATOM 658 C C . LEU A 1 87 ? -1.905 2.118 16.186 1.00 89.62 87 LEU A C 1
ATOM 660 O O . LEU A 1 87 ? -1.010 1.948 15.363 1.00 89.62 87 LEU A O 1
ATOM 664 N N . PHE A 1 88 ? -3.036 1.404 16.182 1.00 89.12 88 PHE A N 1
ATOM 665 C CA . PHE A 1 88 ? -3.315 0.356 15.193 1.00 89.12 88 PHE A CA 1
ATOM 666 C C . PHE A 1 88 ? -3.328 0.889 13.753 1.00 89.12 88 PHE A C 1
ATOM 668 O O . PHE A 1 88 ? -2.712 0.301 12.870 1.00 89.12 88 PHE A O 1
ATOM 675 N N . VAL A 1 89 ? -3.994 2.022 13.503 1.00 89.94 89 VAL A N 1
ATOM 676 C CA . VAL A 1 89 ? -4.010 2.635 12.165 1.00 89.94 89 VAL A CA 1
ATOM 677 C C . VAL A 1 89 ? -2.599 3.049 11.743 1.00 89.94 89 VAL A C 1
ATOM 679 O O . VAL A 1 89 ? -2.190 2.777 10.618 1.00 89.94 89 VAL A O 1
ATOM 682 N N . CYS A 1 90 ? -1.831 3.660 12.645 1.00 90.25 90 CYS A N 1
ATOM 683 C CA . CYS A 1 90 ? -0.472 4.112 12.362 1.00 90.25 90 CYS A CA 1
ATOM 684 C C . CYS A 1 90 ? 0.477 2.938 12.069 1.00 90.25 90 CYS A C 1
ATOM 686 O O . CYS A 1 90 ? 1.197 2.958 11.070 1.00 90.25 90 CYS A O 1
ATOM 688 N N . SER A 1 91 ? 0.438 1.876 12.883 1.00 92.06 91 SER A N 1
ATOM 689 C CA . SER A 1 91 ? 1.255 0.678 12.656 1.00 92.06 91 SER A CA 1
ATOM 690 C C . SER A 1 91 ? 0.894 -0.022 11.347 1.00 92.06 91 SER A C 1
ATOM 692 O O . SER A 1 91 ? 1.776 -0.487 10.627 1.00 92.06 91 SER A O 1
ATOM 694 N 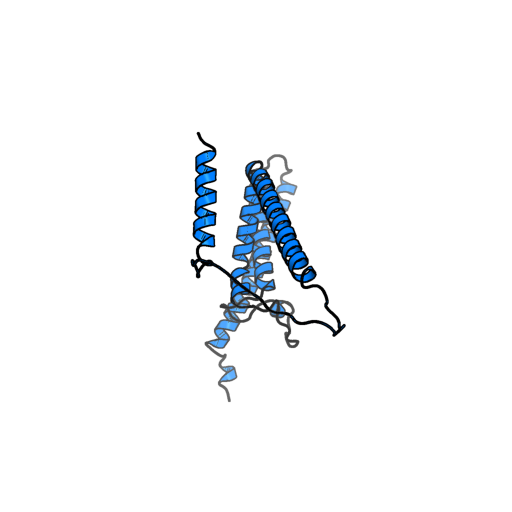N . TYR A 1 92 ? -0.387 -0.035 10.992 1.00 92.56 92 TYR A N 1
ATOM 695 C CA . TYR A 1 92 ? -0.859 -0.619 9.747 1.00 92.56 92 TYR A CA 1
ATOM 696 C C . TYR A 1 92 ? -0.469 0.211 8.508 1.00 92.56 92 TYR A C 1
ATOM 698 O O . TYR A 1 92 ? -0.041 -0.352 7.501 1.00 92.56 92 TYR A O 1
ATOM 706 N N . VAL A 1 93 ? -0.501 1.547 8.583 1.00 91.62 93 VAL A N 1
ATOM 707 C CA . VAL A 1 93 ? 0.034 2.420 7.517 1.00 91.62 93 VAL A CA 1
ATOM 708 C C . VAL A 1 93 ? 1.539 2.204 7.330 1.00 91.62 93 VAL A C 1
ATOM 710 O O . VAL A 1 93 ? 2.015 2.113 6.195 1.00 91.62 93 VAL A O 1
ATOM 713 N N . LEU A 1 94 ? 2.296 2.067 8.423 1.00 91.69 94 LEU A N 1
ATOM 714 C CA . LEU A 1 94 ? 3.723 1.738 8.354 1.00 91.69 94 LEU A CA 1
ATOM 715 C C . LEU A 1 94 ? 3.956 0.371 7.703 1.00 91.69 94 LEU A C 1
ATOM 717 O O . LEU A 1 94 ? 4.821 0.249 6.839 1.00 91.69 94 LEU A O 1
ATOM 721 N N . PHE A 1 95 ? 3.150 -0.635 8.049 1.00 93.00 95 PHE A N 1
ATOM 722 C CA . PHE A 1 95 ? 3.201 -1.955 7.421 1.00 93.00 95 PHE A CA 1
ATOM 723 C C . PHE A 1 95 ? 2.978 -1.889 5.900 1.00 93.00 95 PHE A C 1
ATOM 725 O O . PHE A 1 95 ? 3.768 -2.456 5.144 1.00 93.00 95 PHE A O 1
ATOM 732 N N . LEU A 1 96 ? 1.968 -1.145 5.435 1.00 92.62 96 LEU A N 1
ATOM 733 C CA . LEU A 1 96 ? 1.716 -0.950 4.000 1.00 92.62 96 LEU A CA 1
ATOM 734 C C . LEU A 1 96 ? 2.863 -0.209 3.303 1.00 92.62 96 LEU A C 1
ATOM 736 O O . LEU A 1 96 ? 3.266 -0.582 2.201 1.00 92.62 96 LEU A O 1
ATOM 740 N N . THR A 1 97 ? 3.426 0.803 3.963 1.00 90.81 97 THR A N 1
ATOM 741 C CA . THR A 1 97 ? 4.587 1.553 3.463 1.00 90.81 97 THR A CA 1
ATOM 742 C C . THR A 1 97 ? 5.797 0.633 3.294 1.00 90.81 97 THR A C 1
ATOM 744 O O . THR A 1 97 ? 6.460 0.676 2.259 1.00 90.81 97 THR A O 1
ATOM 747 N N . CYS A 1 98 ? 6.056 -0.260 4.250 1.00 90.38 98 CYS A N 1
ATOM 748 C CA . CYS A 1 98 ? 7.105 -1.270 4.121 1.00 90.38 98 CYS A CA 1
ATOM 749 C C . CYS A 1 98 ? 6.824 -2.255 2.973 1.00 90.38 98 CYS A C 1
ATOM 751 O O . CYS A 1 98 ? 7.723 -2.528 2.178 1.00 90.38 98 CYS A O 1
ATOM 753 N N . LEU A 1 99 ? 5.586 -2.743 2.843 1.00 90.31 99 LEU A N 1
ATOM 754 C CA . LEU A 1 99 ? 5.193 -3.674 1.775 1.00 90.31 99 LEU A CA 1
ATOM 755 C C . LEU A 1 99 ? 5.290 -3.076 0.371 1.00 90.31 99 LEU A C 1
ATOM 757 O O . LEU A 1 99 ? 5.595 -3.791 -0.579 1.00 90.31 99 LEU A O 1
ATOM 761 N N . SER A 1 100 ? 5.051 -1.774 0.229 1.00 89.19 100 SER A N 1
ATOM 762 C CA . SER A 1 100 ? 5.137 -1.085 -1.062 1.00 89.19 100 SER A CA 1
ATOM 763 C C . SER A 1 100 ? 6.540 -1.092 -1.685 1.00 89.19 100 SER A C 1
ATOM 765 O O . SER A 1 100 ? 6.695 -0.697 -2.835 1.00 89.19 100 SER A O 1
ATOM 767 N N . GLY A 1 101 ? 7.585 -1.491 -0.950 1.00 86.06 101 GLY A N 1
ATOM 768 C CA . GLY A 1 101 ? 8.947 -1.513 -1.484 1.00 86.06 101 GLY A CA 1
ATOM 769 C C . GLY A 1 101 ? 9.551 -0.119 -1.697 1.00 86.06 101 GLY A C 1
ATOM 770 O O . GLY A 1 101 ? 10.522 0.020 -2.441 1.00 86.06 101 GLY A O 1
ATOM 771 N N . ILE A 1 102 ? 9.029 0.924 -1.034 1.00 86.75 102 ILE A N 1
ATOM 772 C CA . ILE A 1 102 ? 9.560 2.297 -1.134 1.00 86.75 102 ILE A CA 1
ATOM 773 C C . ILE A 1 102 ? 11.045 2.360 -0.751 1.00 86.75 102 ILE A C 1
ATOM 775 O O . ILE A 1 102 ? 11.804 3.074 -1.399 1.00 86.75 102 ILE A O 1
ATOM 779 N N . PHE A 1 103 ? 11.496 1.584 0.242 1.00 85.44 103 PHE A N 1
ATOM 780 C CA . PHE A 1 103 ? 12.919 1.523 0.598 1.00 85.44 103 PHE A CA 1
ATOM 781 C C . PHE A 1 103 ? 13.780 0.968 -0.538 1.00 85.44 103 PHE A C 1
ATOM 783 O O . PHE A 1 103 ? 14.825 1.534 -0.844 1.00 85.44 103 PHE A O 1
ATOM 790 N N . HIS A 1 104 ? 13.318 -0.091 -1.208 1.00 85.50 104 HIS A N 1
ATOM 791 C CA . HIS A 1 104 ? 13.997 -0.640 -2.381 1.00 85.50 104 HIS A CA 1
ATOM 792 C C . HIS A 1 104 ? 14.069 0.398 -3.511 1.00 85.50 104 HIS A C 1
ATOM 794 O O . HIS A 1 104 ? 15.125 0.607 -4.109 1.00 85.50 104 HIS A O 1
ATOM 800 N N . CYS A 1 105 ? 12.965 1.111 -3.744 1.00 84.50 105 CYS A N 1
ATOM 801 C CA . CYS A 1 105 ? 12.888 2.191 -4.723 1.00 84.50 105 CYS A CA 1
ATOM 802 C C . CYS A 1 105 ? 13.843 3.356 -4.402 1.00 84.50 105 CYS A C 1
ATOM 804 O O . CYS A 1 105 ? 14.480 3.909 -5.302 1.00 84.50 105 CYS A O 1
ATOM 806 N N . LEU A 1 106 ? 13.970 3.713 -3.119 1.00 84.38 106 LEU A N 1
ATOM 807 C CA . LEU A 1 106 ? 14.838 4.790 -2.643 1.00 84.38 106 LEU A CA 1
ATOM 808 C C . LEU A 1 106 ? 16.323 4.428 -2.785 1.00 84.38 106 LEU A C 1
ATOM 810 O O . LEU A 1 106 ? 17.107 5.253 -3.250 1.00 84.38 106 LEU A O 1
ATOM 814 N N . ILE A 1 107 ? 16.699 3.196 -2.420 1.00 86.38 107 ILE A N 1
ATOM 815 C CA . ILE A 1 107 ? 18.084 2.704 -2.494 1.00 86.38 107 ILE A CA 1
ATOM 816 C C . ILE A 1 107 ? 18.548 2.622 -3.952 1.00 86.38 107 ILE A C 1
ATOM 818 O O . ILE A 1 107 ? 19.620 3.123 -4.289 1.00 86.38 107 ILE A O 1
ATOM 822 N N . ASN A 1 108 ? 17.720 2.051 -4.828 1.00 83.06 108 ASN A N 1
ATOM 823 C CA . ASN A 1 108 ? 18.082 1.812 -6.226 1.00 83.06 108 ASN A CA 1
ATOM 824 C C . ASN A 1 108 ? 17.766 2.991 -7.162 1.00 83.06 108 ASN A C 1
ATOM 826 O O . ASN A 1 108 ? 17.928 2.856 -8.373 1.00 83.06 108 ASN A O 1
ATOM 830 N N . LYS A 1 109 ? 17.317 4.139 -6.625 1.00 84.81 109 LYS A N 1
ATOM 831 C CA . LYS A 1 109 ? 16.869 5.318 -7.396 1.00 84.81 109 LYS A CA 1
ATOM 832 C C . LYS A 1 109 ? 15.939 4.931 -8.556 1.00 84.81 109 LYS A C 1
ATOM 834 O O . LYS A 1 109 ? 16.134 5.355 -9.694 1.00 84.81 109 LYS A O 1
ATOM 839 N N . SER A 1 110 ? 14.939 4.099 -8.269 1.00 80.12 110 SER A N 1
ATOM 840 C CA . SER A 1 110 ? 14.012 3.586 -9.281 1.00 80.12 110 SER A CA 1
ATOM 841 C C . SER A 1 110 ? 13.194 4.708 -9.922 1.00 80.12 110 SER A C 1
ATOM 843 O O . SER A 1 110 ? 12.731 5.625 -9.237 1.00 80.12 110 SER A O 1
ATOM 845 N N . GLU A 1 111 ? 12.924 4.591 -11.218 1.00 84.12 111 GLU A N 1
ATOM 846 C CA . GLU A 1 111 ? 12.011 5.495 -11.914 1.00 84.12 111 GLU A CA 1
ATOM 847 C C . GLU A 1 111 ? 10.567 5.363 -11.392 1.00 84.12 111 GLU A C 1
ATOM 849 O O . GLU A 1 111 ? 10.172 4.366 -10.779 1.00 84.12 111 GLU A O 1
ATOM 854 N N . ARG A 1 112 ? 9.744 6.389 -11.636 1.00 79.62 112 ARG A N 1
ATOM 855 C CA . ARG A 1 112 ? 8.342 6.393 -11.183 1.00 79.62 112 ARG A CA 1
ATOM 856 C C . ARG A 1 112 ? 7.464 5.435 -11.991 1.00 79.62 112 ARG A C 1
ATOM 858 O O . ARG A 1 112 ? 6.604 4.777 -11.414 1.00 79.62 112 ARG A O 1
ATOM 865 N N . TYR A 1 113 ? 7.668 5.401 -13.306 1.00 73.88 113 TYR A N 1
ATOM 866 C CA . TYR A 1 113 ? 6.981 4.560 -14.289 1.00 73.88 113 TYR A CA 1
ATOM 867 C C . TYR A 1 113 ? 7.760 4.591 -15.611 1.00 73.88 113 TYR A C 1
ATOM 869 O O . TYR A 1 113 ? 8.622 5.453 -15.799 1.00 73.88 113 TYR A O 1
ATOM 877 N N . ASN A 1 114 ? 7.429 3.702 -16.546 1.00 77.25 114 ASN A N 1
ATOM 878 C CA . ASN A 1 114 ? 8.091 3.643 -17.843 1.00 77.25 114 ASN A CA 1
ATOM 879 C C . ASN A 1 114 ? 7.676 4.820 -18.749 1.00 77.25 114 ASN A C 1
ATOM 881 O O . ASN A 1 114 ? 6.498 5.007 -19.068 1.00 77.25 114 ASN A O 1
ATOM 885 N N . THR A 1 115 ? 8.647 5.616 -19.191 1.00 72.88 115 THR A N 1
ATOM 886 C CA . THR A 1 115 ? 8.419 6.785 -20.059 1.00 72.88 115 THR A CA 1
ATOM 887 C C . THR A 1 115 ? 8.493 6.464 -21.556 1.00 72.88 115 THR A C 1
ATOM 889 O O . THR A 1 115 ? 8.182 7.327 -22.380 1.00 72.88 115 THR A O 1
ATOM 892 N N . ALA A 1 116 ? 8.844 5.230 -21.935 1.00 70.44 116 ALA A N 1
ATOM 893 C CA . ALA A 1 116 ? 8.922 4.822 -23.334 1.00 70.44 116 ALA A CA 1
ATOM 894 C C . ALA A 1 116 ? 7.535 4.821 -24.007 1.00 70.44 116 ALA A C 1
ATOM 896 O O . ALA A 1 116 ? 6.566 4.278 -23.480 1.00 70.44 116 ALA A O 1
ATOM 897 N N . LYS A 1 117 ? 7.444 5.412 -25.207 1.00 55.75 117 LYS A N 1
ATOM 898 C CA . LYS A 1 117 ? 6.187 5.573 -25.968 1.00 55.75 117 LYS A CA 1
ATOM 899 C C . LYS A 1 117 ? 5.681 4.297 -26.667 1.00 55.75 117 LYS A C 1
ATOM 901 O O . LYS A 1 117 ? 4.556 4.303 -27.143 1.00 55.75 117 LYS A O 1
ATOM 906 N N . ASN A 1 118 ? 6.470 3.221 -26.709 1.00 61.53 118 ASN A N 1
ATOM 907 C CA . ASN A 1 118 ? 6.195 2.014 -27.509 1.00 61.53 118 ASN A CA 1
ATOM 908 C C . ASN A 1 118 ? 5.604 0.850 -26.691 1.00 61.53 118 ASN A C 1
ATOM 910 O O . ASN A 1 118 ? 6.045 -0.289 -26.829 1.00 61.53 118 ASN A O 1
ATOM 914 N N . LEU A 1 119 ? 4.667 1.119 -25.782 1.00 61.81 119 LEU A N 1
ATOM 915 C CA . LEU A 1 119 ? 4.004 0.068 -25.003 1.00 61.81 119 LEU A CA 1
ATOM 916 C C . LEU A 1 119 ? 2.541 -0.027 -25.425 1.00 61.81 119 LEU A C 1
ATOM 918 O O . LEU A 1 119 ? 1.788 0.923 -25.238 1.00 61.81 119 LEU A O 1
ATOM 922 N N . ASP A 1 120 ? 2.157 -1.192 -25.948 1.00 61.78 120 ASP A N 1
ATOM 923 C CA . ASP A 1 120 ? 0.813 -1.462 -26.479 1.00 61.78 120 ASP A CA 1
ATOM 924 C C . ASP A 1 120 ? -0.288 -1.489 -25.402 1.00 61.78 120 ASP A C 1
ATOM 926 O O . ASP A 1 120 ? -1.470 -1.427 -25.727 1.00 61.78 120 ASP A O 1
ATOM 930 N N . SER A 1 121 ? 0.066 -1.557 -24.111 1.00 65.50 121 SER A N 1
ATOM 931 C CA . SER A 1 121 ? -0.903 -1.594 -23.009 1.00 65.50 121 SER A CA 1
ATOM 932 C C . SER A 1 121 ? -0.539 -0.644 -21.870 1.00 65.50 121 SER A C 1
ATOM 934 O O . SER A 1 121 ? 0.617 -0.553 -21.442 1.00 65.50 121 SER A O 1
ATOM 936 N N . MET A 1 122 ? -1.564 0.032 -21.339 1.00 68.69 122 MET A N 1
ATOM 937 C CA . MET A 1 122 ? -1.466 0.982 -20.225 1.00 68.69 122 MET A CA 1
ATOM 938 C C . MET A 1 122 ? -0.894 0.340 -18.954 1.00 68.69 122 MET A C 1
ATOM 940 O O . MET A 1 122 ? -0.131 0.991 -18.246 1.00 68.69 122 MET A O 1
ATOM 944 N N . LEU A 1 123 ? -1.194 -0.937 -18.686 1.00 66.50 123 LEU A N 1
ATOM 945 C CA . LEU A 1 123 ? -0.676 -1.666 -17.519 1.00 66.50 123 LEU A CA 1
ATOM 946 C C . LEU A 1 123 ? 0.842 -1.876 -17.597 1.00 66.50 123 LEU A C 1
ATOM 948 O O . LEU A 1 123 ? 1.557 -1.668 -16.618 1.00 66.50 123 LEU A O 1
ATOM 952 N N . HIS A 1 124 ? 1.367 -2.192 -18.783 1.00 71.31 124 HIS A N 1
ATOM 953 C CA . HIS A 1 124 ? 2.803 -2.422 -18.985 1.00 71.31 124 HIS A CA 1
ATOM 954 C C . HIS A 1 124 ? 3.650 -1.158 -18.817 1.00 71.31 124 HIS A C 1
ATOM 956 O O . HIS A 1 124 ? 4.867 -1.242 -18.655 1.00 71.31 124 HIS A O 1
ATOM 962 N N . LYS A 1 125 ? 3.020 0.019 -18.828 1.00 80.25 125 LYS A N 1
ATOM 963 C CA . LYS A 1 125 ? 3.690 1.284 -18.534 1.00 80.25 125 LYS A CA 1
ATOM 964 C C . LYS A 1 125 ? 4.071 1.418 -17.058 1.00 80.25 125 LYS A C 1
ATOM 966 O O . LYS A 1 125 ? 5.055 2.084 -16.740 1.00 80.25 125 LYS A O 1
ATOM 971 N N . PHE A 1 126 ? 3.309 0.793 -16.165 1.00 77.38 126 PHE A N 1
ATOM 972 C CA . PHE A 1 126 ? 3.475 0.944 -14.718 1.00 77.38 126 PHE A CA 1
ATOM 973 C C . PHE A 1 126 ? 4.156 -0.249 -14.047 1.00 77.38 126 PHE A C 1
ATOM 975 O O . PHE A 1 126 ? 4.556 -0.121 -12.896 1.00 77.38 126 PHE A O 1
ATOM 982 N N . VAL A 1 127 ? 4.334 -1.370 -14.752 1.00 79.81 127 VAL A N 1
ATOM 983 C CA . VAL A 1 127 ? 4.950 -2.592 -14.212 1.00 79.81 127 VAL A CA 1
ATOM 984 C C . VAL A 1 127 ? 6.363 -2.773 -14.760 1.00 79.81 127 VAL A C 1
ATOM 986 O O . VAL A 1 127 ? 6.583 -2.745 -15.975 1.00 79.81 127 VAL A O 1
ATOM 989 N N . TYR A 1 128 ? 7.333 -2.973 -13.868 1.00 78.56 128 TYR A N 1
ATOM 990 C CA . TYR A 1 128 ? 8.711 -3.246 -14.262 1.00 78.56 128 TYR A CA 1
ATOM 991 C C . TYR A 1 128 ? 8.834 -4.662 -14.844 1.00 78.56 128 TYR A C 1
ATOM 993 O O . TYR A 1 128 ? 8.227 -5.601 -14.340 1.00 78.56 128 TYR A O 1
ATOM 1001 N N . ARG A 1 129 ? 9.628 -4.843 -15.907 1.00 75.25 129 ARG A N 1
ATOM 1002 C CA . ARG A 1 129 ? 9.736 -6.141 -16.611 1.00 75.25 129 ARG A CA 1
ATOM 1003 C C . ARG A 1 129 ? 10.521 -7.208 -15.840 1.00 75.25 129 ARG A C 1
ATOM 1005 O O . ARG A 1 129 ? 10.245 -8.389 -15.996 1.00 75.25 129 ARG A O 1
ATOM 1012 N N . SER A 1 130 ? 11.513 -6.804 -15.046 1.00 75.88 130 SER A N 1
ATOM 1013 C CA . SER A 1 130 ? 12.293 -7.716 -14.197 1.00 75.88 130 SER A CA 1
ATOM 1014 C C . SER A 1 130 ? 11.570 -8.024 -12.884 1.00 75.88 130 SER A C 1
ATOM 1016 O O . SER A 1 130 ? 10.923 -7.151 -12.306 1.00 75.88 130 SER A O 1
ATOM 1018 N N . THR A 1 131 ? 11.748 -9.241 -12.369 1.00 75.75 131 THR A N 1
ATOM 1019 C CA . THR A 1 131 ? 11.264 -9.654 -11.042 1.00 75.75 131 THR A CA 1
ATOM 1020 C C . THR A 1 131 ? 12.072 -9.040 -9.897 1.00 75.75 131 THR A C 1
ATOM 1022 O O . THR A 1 131 ? 11.533 -8.865 -8.809 1.00 75.75 131 THR A O 1
ATOM 1025 N N . SER A 1 132 ? 13.340 -8.684 -10.130 1.00 76.19 132 SER A N 1
ATOM 1026 C CA . SER A 1 132 ? 14.247 -8.114 -9.119 1.00 76.19 132 SER A CA 1
ATOM 1027 C C . SER A 1 132 ? 14.172 -6.592 -8.989 1.00 76.19 132 SER A C 1
ATOM 1029 O O . SER A 1 132 ? 14.833 -6.012 -8.133 1.00 76.19 132 SER A O 1
ATOM 1031 N N . ALA A 1 133 ? 13.390 -5.933 -9.844 1.00 81.00 133 ALA A N 1
ATOM 1032 C CA . ALA A 1 133 ? 13.240 -4.488 -9.854 1.00 81.00 133 ALA A CA 1
ATOM 1033 C C . ALA A 1 133 ? 11.762 -4.088 -9.888 1.00 81.00 133 ALA A C 1
ATOM 1035 O O . ALA A 1 133 ? 10.871 -4.870 -10.230 1.00 81.00 133 ALA A O 1
ATOM 1036 N N . GLN A 1 134 ? 11.501 -2.855 -9.470 1.00 86.31 134 GLN A N 1
ATOM 1037 C CA . GLN A 1 134 ? 10.154 -2.363 -9.226 1.00 86.31 134 GLN A CA 1
ATOM 1038 C C . GLN A 1 134 ? 10.110 -0.856 -9.462 1.00 86.31 134 GLN A C 1
ATOM 1040 O O . GLN A 1 134 ? 11.035 -0.144 -9.063 1.00 86.31 134 GLN A O 1
ATOM 1045 N N . TYR A 1 135 ? 9.047 -0.377 -10.111 1.00 88.62 135 TYR A N 1
ATOM 1046 C CA . TYR A 1 135 ? 8.766 1.057 -10.200 1.00 88.62 135 TYR A CA 1
ATOM 1047 C C . TYR A 1 135 ? 8.060 1.556 -8.935 1.00 88.62 135 TYR A C 1
ATOM 1049 O O . TYR A 1 135 ? 7.313 0.815 -8.295 1.00 88.62 135 TYR A O 1
ATOM 1057 N N . VAL A 1 136 ? 8.213 2.846 -8.618 1.00 87.62 136 VAL A N 1
ATOM 1058 C CA . VAL A 1 136 ? 7.574 3.441 -7.428 1.00 87.62 136 VAL A CA 1
ATOM 1059 C C . VAL A 1 136 ? 6.052 3.260 -7.455 1.00 87.62 136 VAL A C 1
ATOM 1061 O O . VAL A 1 136 ? 5.462 2.833 -6.464 1.00 87.62 136 VAL A O 1
ATOM 1064 N N . TYR A 1 137 ? 5.401 3.547 -8.589 1.00 87.75 137 TYR A N 1
ATOM 1065 C CA . TYR A 1 137 ? 3.943 3.413 -8.691 1.00 87.75 137 TYR A CA 1
ATOM 1066 C C . TYR A 1 137 ? 3.464 1.965 -8.681 1.00 87.75 137 TYR A C 1
ATOM 1068 O O . TYR A 1 137 ? 2.365 1.706 -8.199 1.00 87.75 137 TYR A O 1
ATOM 1076 N N . GLU A 1 138 ? 4.291 1.025 -9.136 1.00 88.62 138 GLU A N 1
ATOM 1077 C CA . GLU A 1 138 ? 3.989 -0.401 -9.046 1.00 88.62 138 GLU A CA 1
ATOM 1078 C C . GLU A 1 138 ? 3.852 -0.835 -7.582 1.00 88.62 138 GLU A C 1
ATOM 1080 O O . GLU A 1 138 ? 2.876 -1.476 -7.199 1.00 88.62 138 GLU A O 1
ATOM 1085 N N . GLY A 1 139 ? 4.808 -0.434 -6.742 1.00 89.44 139 GLY A N 1
ATOM 1086 C CA . GLY A 1 139 ? 4.802 -0.756 -5.318 1.00 89.44 139 GLY A CA 1
ATOM 1087 C C . GLY A 1 139 ? 3.686 -0.094 -4.531 1.00 89.44 139 GLY A C 1
ATOM 1088 O O . GLY A 1 139 ? 3.034 -0.745 -3.710 1.00 89.44 139 GLY A O 1
ATOM 1089 N N . VAL A 1 140 ? 3.391 1.169 -4.835 1.00 90.75 140 VAL A N 1
ATOM 1090 C CA . VAL A 1 140 ? 2.241 1.863 -4.241 1.00 90.75 140 VAL A CA 1
ATOM 1091 C C . VAL A 1 140 ? 0.932 1.173 -4.639 1.00 90.75 140 VAL A C 1
ATOM 1093 O O . VAL A 1 140 ? 0.121 0.875 -3.761 1.00 90.75 140 VAL A O 1
ATOM 1096 N N . ALA A 1 141 ? 0.742 0.845 -5.921 1.00 90.81 141 ALA A N 1
ATOM 1097 C CA . ALA A 1 141 ? -0.448 0.134 -6.388 1.00 90.81 141 ALA A CA 1
ATOM 1098 C C . ALA A 1 141 ? -0.592 -1.241 -5.716 1.00 90.81 141 ALA A C 1
ATOM 1100 O O . ALA A 1 141 ? -1.670 -1.577 -5.228 1.00 90.81 141 ALA A O 1
ATOM 1101 N N . PHE A 1 142 ? 0.501 -1.999 -5.601 1.00 91.50 142 PHE A N 1
ATOM 1102 C CA . PHE A 1 142 ? 0.502 -3.290 -4.915 1.00 91.50 142 PHE A CA 1
ATOM 1103 C C . PHE A 1 142 ? 0.069 -3.158 -3.448 1.00 91.50 142 PHE A C 1
ATOM 1105 O O . PHE A 1 142 ? -0.819 -3.879 -2.992 1.00 91.50 142 PHE A O 1
ATOM 1112 N N . SER A 1 143 ? 0.627 -2.187 -2.716 1.00 93.81 143 SER A N 1
ATOM 1113 C CA . SER A 1 143 ? 0.229 -1.932 -1.325 1.00 93.81 143 SER A CA 1
ATOM 1114 C C . SER A 1 143 ? -1.240 -1.511 -1.190 1.00 93.81 143 SER A C 1
ATOM 1116 O O . SER A 1 143 ? -1.899 -1.903 -0.229 1.00 93.81 143 SER A O 1
ATOM 1118 N N . LEU A 1 144 ? -1.786 -0.790 -2.176 1.00 93.31 144 LEU A N 1
ATOM 1119 C CA . LEU A 1 144 ? -3.198 -0.410 -2.212 1.00 93.31 144 LEU A CA 1
ATOM 1120 C C . LEU A 1 144 ? -4.117 -1.624 -2.416 1.00 93.31 144 LEU A C 1
ATOM 1122 O O . LEU A 1 144 ? -5.138 -1.727 -1.739 1.00 93.31 144 LEU A O 1
ATOM 1126 N N . PHE A 1 145 ? -3.758 -2.577 -3.277 1.00 94.44 145 PHE A N 1
ATOM 1127 C CA . PHE A 1 145 ? -4.544 -3.808 -3.427 1.00 94.44 145 PHE A CA 1
ATOM 1128 C C . PHE A 1 145 ? -4.494 -4.683 -2.169 1.00 94.44 145 PHE A C 1
ATOM 1130 O O . PHE A 1 145 ? -5.528 -5.197 -1.739 1.00 94.44 145 PHE A O 1
ATOM 1137 N N . ILE A 1 146 ? -3.334 -4.792 -1.512 1.00 94.31 146 ILE A N 1
ATOM 1138 C CA . ILE A 1 146 ? -3.226 -5.480 -0.215 1.00 94.31 146 ILE A CA 1
ATOM 1139 C C . ILE A 1 146 ? -4.081 -4.786 0.854 1.00 94.31 146 ILE A C 1
ATOM 1141 O O . ILE A 1 146 ? -4.751 -5.463 1.642 1.00 94.31 146 ILE A O 1
ATOM 1145 N N . PHE A 1 147 ? -4.115 -3.450 0.862 1.00 95.00 147 PHE A N 1
ATOM 1146 C CA . PHE A 1 147 ? -5.016 -2.681 1.719 1.00 95.00 147 PHE A CA 1
ATOM 1147 C C . PHE A 1 147 ? -6.484 -3.034 1.460 1.00 95.00 147 PHE A C 1
ATOM 1149 O O . PHE A 1 147 ? -7.198 -3.374 2.401 1.00 95.00 147 PHE A O 1
ATOM 1156 N N . LEU A 1 148 ? -6.928 -3.029 0.198 1.00 95.12 148 LEU A N 1
ATOM 1157 C CA . LEU A 1 148 ? -8.305 -3.382 -0.162 1.00 95.12 148 LEU A CA 1
ATOM 1158 C C . LEU A 1 148 ? -8.668 -4.803 0.284 1.00 95.12 148 LEU A C 1
ATOM 1160 O O . LEU A 1 148 ? -9.737 -5.001 0.859 1.00 95.12 148 LEU A O 1
ATOM 1164 N N . ILE A 1 149 ? -7.770 -5.773 0.087 1.00 94.88 149 ILE A N 1
ATOM 1165 C CA . ILE A 1 149 ? -7.963 -7.164 0.521 1.00 94.88 149 ILE A CA 1
ATOM 1166 C C . ILE A 1 149 ? -8.126 -7.237 2.039 1.00 94.88 149 ILE A C 1
ATOM 1168 O O . ILE A 1 149 ? -9.114 -7.770 2.539 1.00 94.88 149 ILE A O 1
ATOM 1172 N N . THR A 1 150 ? -7.165 -6.700 2.785 1.00 94.75 150 THR A N 1
ATOM 1173 C CA . THR A 1 150 ? -7.156 -6.805 4.251 1.00 94.75 150 THR A CA 1
ATOM 1174 C C . THR A 1 150 ? -8.294 -6.007 4.890 1.00 94.75 150 THR A C 1
ATOM 1176 O O . THR A 1 150 ? -8.907 -6.485 5.845 1.00 94.75 150 THR A O 1
ATOM 1179 N N . PHE A 1 151 ? -8.655 -4.851 4.328 1.00 93.44 151 PHE A N 1
ATOM 1180 C CA . PHE A 1 151 ? -9.824 -4.080 4.746 1.00 93.44 151 PHE A CA 1
ATOM 1181 C C . PHE A 1 151 ? -11.135 -4.821 4.452 1.00 93.44 151 PHE A C 1
ATOM 1183 O O . PHE A 1 151 ? -11.992 -4.918 5.333 1.00 93.44 151 PHE A O 1
ATOM 1190 N N . ALA A 1 152 ? -11.281 -5.405 3.258 1.00 94.50 152 ALA A N 1
ATOM 1191 C CA . ALA A 1 152 ? -12.455 -6.199 2.902 1.00 94.50 152 ALA A CA 1
ATOM 1192 C C . ALA A 1 152 ? -12.615 -7.418 3.822 1.00 94.50 152 ALA A C 1
ATOM 1194 O O . ALA A 1 152 ? -13.711 -7.652 4.330 1.00 94.50 152 ALA A O 1
ATOM 1195 N N . LEU A 1 153 ? -11.526 -8.136 4.115 1.00 93.75 153 LEU A N 1
ATOM 1196 C CA . LEU A 1 153 ? -11.525 -9.262 5.054 1.00 93.75 153 LEU A CA 1
ATOM 1197 C C . LEU A 1 153 ? -11.873 -8.823 6.482 1.00 93.75 153 LEU A C 1
ATOM 1199 O O . LEU A 1 153 ? -12.674 -9.478 7.148 1.00 93.75 153 LEU A O 1
ATOM 1203 N N . PHE A 1 154 ? -11.336 -7.691 6.945 1.00 92.81 154 PHE A N 1
ATOM 1204 C CA . PHE A 1 154 ? -11.679 -7.134 8.253 1.00 92.81 154 PHE A CA 1
ATOM 1205 C C . PHE A 1 154 ? -13.176 -6.810 8.358 1.00 92.81 154 PHE A C 1
ATOM 1207 O O . PHE A 1 154 ? -13.829 -7.174 9.342 1.00 92.81 154 PHE A O 1
ATOM 1214 N N . LEU A 1 155 ? -13.744 -6.172 7.329 1.00 91.38 155 LEU A N 1
ATOM 1215 C CA . LEU A 1 155 ? -15.180 -5.904 7.262 1.00 91.38 155 LEU A CA 1
ATOM 1216 C C . LEU A 1 155 ? -15.999 -7.194 7.176 1.00 91.38 155 LEU A C 1
ATOM 1218 O O . LEU A 1 155 ? -17.035 -7.288 7.830 1.00 91.38 155 LEU A O 1
ATOM 1222 N N . LEU A 1 156 ? -15.536 -8.192 6.426 1.00 92.25 156 LEU A N 1
ATOM 1223 C CA . LEU A 1 156 ? -16.206 -9.482 6.293 1.00 92.25 156 LEU A CA 1
ATOM 1224 C C . LEU A 1 156 ? -16.306 -10.182 7.655 1.00 92.25 156 LEU A C 1
ATOM 1226 O O . LEU A 1 156 ? -17.399 -10.585 8.055 1.00 92.25 156 LEU A O 1
ATOM 1230 N N . CYS A 1 157 ? -15.214 -10.218 8.422 1.00 89.44 157 CYS A N 1
ATOM 1231 C CA . CYS A 1 157 ? -15.207 -10.732 9.794 1.00 89.44 157 CYS A CA 1
ATOM 1232 C C . CYS A 1 157 ? -16.152 -9.943 10.715 1.00 89.44 157 CYS A C 1
ATOM 1234 O O . CYS A 1 157 ? -16.904 -10.537 11.488 1.00 89.44 157 CYS A O 1
ATOM 1236 N N . ARG A 1 158 ? -16.148 -8.607 10.616 1.00 89.00 158 ARG A N 1
ATOM 1237 C CA . ARG A 1 158 ? -16.975 -7.731 11.460 1.00 89.00 158 ARG A CA 1
ATOM 1238 C C . ARG A 1 158 ? -18.472 -7.837 11.156 1.00 89.00 158 ARG A C 1
ATOM 1240 O O . ARG A 1 158 ? -19.283 -7.777 12.074 1.00 89.00 158 ARG A O 1
ATOM 1247 N N . TYR A 1 159 ? -18.851 -7.950 9.885 1.00 86.31 159 TYR A N 1
ATOM 1248 C CA . TYR A 1 159 ? -20.256 -7.990 9.469 1.00 86.31 159 TYR A CA 1
ATOM 1249 C C . TYR A 1 159 ? -20.847 -9.398 9.454 1.00 86.31 159 TYR A C 1
ATOM 1251 O O . TYR A 1 159 ? -22.063 -9.533 9.582 1.00 86.31 159 TYR A O 1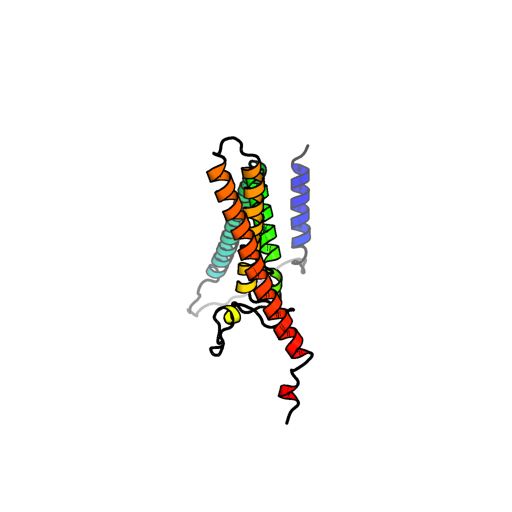
ATOM 1259 N N . SER A 1 160 ? -20.018 -10.441 9.366 1.00 83.38 160 SER A N 1
ATOM 1260 C CA . SER A 1 160 ? -20.470 -11.832 9.494 1.00 83.38 160 SER A CA 1
ATOM 1261 C C . SER A 1 160 ? -21.171 -12.083 10.837 1.00 83.38 160 SER A C 1
ATOM 1263 O O . SER A 1 160 ? -22.231 -12.708 10.890 1.00 83.38 160 SER A O 1
ATOM 1265 N N . THR A 1 161 ? -20.646 -11.502 11.920 1.00 82.88 161 THR A N 1
ATOM 1266 C CA . THR A 1 161 ? -21.197 -11.630 13.279 1.00 82.88 161 THR A CA 1
ATOM 1267 C C . THR A 1 161 ? -22.315 -10.633 13.589 1.00 82.88 161 THR A C 1
ATOM 1269 O O . THR A 1 161 ? -22.931 -10.712 14.652 1.00 82.88 161 THR A O 1
ATOM 1272 N N . ASN A 1 162 ? -22.619 -9.702 12.678 1.00 78.19 162 ASN A N 1
ATOM 1273 C CA . ASN A 1 162 ? -23.614 -8.668 12.924 1.00 78.19 162 ASN A CA 1
ATOM 1274 C C . ASN A 1 162 ? -25.039 -9.234 12.778 1.00 78.19 162 ASN A C 1
ATOM 1276 O O . ASN A 1 162 ? -25.480 -9.627 11.690 1.00 78.19 162 ASN A O 1
ATOM 1280 N N . THR A 1 163 ? -25.761 -9.275 13.897 1.00 73.88 163 THR A N 1
ATOM 1281 C CA . THR A 1 163 ? -27.147 -9.753 13.995 1.00 73.88 163 THR A CA 1
ATOM 1282 C C . THR A 1 163 ? -28.180 -8.672 13.682 1.00 73.88 163 THR A C 1
ATOM 1284 O O . THR A 1 163 ? -29.325 -9.007 13.394 1.00 73.88 163 THR A O 1
ATOM 1287 N N . PHE A 1 164 ? -27.788 -7.393 13.678 1.00 75.56 164 PHE A N 1
ATOM 1288 C CA . PHE A 1 164 ? -28.697 -6.259 13.473 1.00 75.56 164 PHE A CA 1
ATOM 1289 C C . PHE A 1 164 ? -29.050 -5.998 12.000 1.00 75.56 164 PHE A C 1
ATOM 1291 O O . PHE A 1 164 ? -29.898 -5.160 11.708 1.00 75.56 164 PHE A O 1
ATOM 1298 N N . MET A 1 165 ? -28.406 -6.693 11.057 1.00 79.00 165 MET A N 1
ATOM 1299 C CA . MET A 1 165 ? -28.589 -6.470 9.621 1.00 79.00 165 MET A CA 1
ATOM 1300 C C . MET A 1 165 ? -29.557 -7.505 9.015 1.00 79.00 165 MET A C 1
ATOM 1302 O O . MET A 1 165 ? -29.432 -8.698 9.315 1.00 79.00 165 MET A O 1
ATOM 1306 N N . PRO A 1 166 ? -30.501 -7.105 8.136 1.00 84.44 166 PRO A N 1
ATOM 1307 C CA . PRO A 1 166 ? -31.407 -8.046 7.481 1.00 84.44 166 PRO A CA 1
ATOM 1308 C C . PRO A 1 166 ? -30.623 -9.076 6.657 1.00 84.44 166 PRO A C 1
ATOM 1310 O O . PRO A 1 166 ? -29.688 -8.725 5.933 1.00 84.44 166 PRO A O 1
ATOM 1313 N N . ARG A 1 167 ? -31.023 -10.355 6.741 1.00 80.94 167 ARG A N 1
ATOM 1314 C CA . ARG A 1 167 ? -30.284 -11.497 6.160 1.00 80.94 167 ARG A CA 1
ATOM 1315 C C . ARG A 1 167 ? -29.934 -11.310 4.678 1.00 80.94 167 ARG A C 1
ATOM 1317 O O . ARG A 1 167 ? -28.801 -11.581 4.296 1.00 80.94 167 ARG A O 1
ATOM 1324 N N . GLY A 1 168 ? -30.875 -10.823 3.866 1.00 83.00 168 GLY A N 1
ATOM 1325 C CA . GLY A 1 168 ? -30.654 -10.599 2.432 1.00 83.00 168 GLY A CA 1
ATOM 1326 C C . GLY A 1 168 ? -29.593 -9.531 2.151 1.00 83.00 168 GLY A C 1
ATOM 1327 O O . GLY A 1 168 ? -28.634 -9.789 1.429 1.00 83.00 168 GLY A O 1
ATOM 1328 N N . GLY A 1 169 ? -29.716 -8.361 2.788 1.00 84.62 169 GLY A N 1
ATOM 1329 C CA . GLY A 1 169 ? -28.751 -7.267 2.635 1.00 84.62 169 GLY A CA 1
ATOM 1330 C C . GLY A 1 169 ? -27.361 -7.630 3.157 1.00 84.62 169 GLY A C 1
ATOM 1331 O O . GLY A 1 169 ? -26.361 -7.298 2.526 1.00 84.62 169 GLY A O 1
ATOM 1332 N N . ARG A 1 170 ? -27.290 -8.378 4.266 1.00 86.25 170 ARG A N 1
ATOM 1333 C CA . ARG A 1 170 ? -26.024 -8.882 4.810 1.00 86.25 170 ARG A CA 1
ATOM 1334 C C . ARG A 1 170 ? -25.323 -9.820 3.830 1.00 86.25 170 ARG A C 1
ATOM 1336 O O . ARG A 1 170 ? -24.137 -9.648 3.582 1.00 86.25 170 ARG A O 1
ATOM 1343 N N . ASN A 1 171 ? -26.044 -10.782 3.255 1.00 88.44 171 ASN A N 1
ATOM 1344 C CA . ASN A 1 171 ? -25.458 -11.732 2.310 1.00 88.44 171 ASN A CA 1
ATOM 1345 C C . ASN A 1 171 ? -24.948 -11.025 1.047 1.00 88.44 171 ASN A C 1
ATOM 1347 O O . ASN A 1 171 ? -23.822 -11.283 0.634 1.00 88.44 171 ASN A O 1
ATOM 1351 N N . LEU A 1 172 ? -25.723 -10.084 0.495 1.00 90.44 172 LEU A N 1
ATOM 1352 C CA . LEU A 1 172 ? -25.296 -9.285 -0.657 1.00 90.44 172 LEU A CA 1
ATOM 1353 C C . LEU A 1 172 ? -24.032 -8.470 -0.338 1.00 90.44 172 LEU A C 1
ATOM 1355 O O . LEU A 1 172 ? -23.069 -8.486 -1.104 1.00 90.44 172 LEU A O 1
ATOM 1359 N N . TRP A 1 173 ? -23.990 -7.821 0.826 1.00 89.62 173 TRP A N 1
ATOM 1360 C CA . TRP A 1 173 ? -22.815 -7.069 1.268 1.00 89.62 173 TRP A CA 1
ATOM 1361 C C . TRP A 1 173 ? -21.571 -7.955 1.414 1.00 89.62 173 TRP A C 1
ATOM 1363 O O . TRP A 1 173 ? -20.500 -7.608 0.921 1.00 89.62 173 TRP A O 1
ATOM 1373 N N . LEU A 1 174 ? -21.714 -9.136 2.025 1.00 91.12 174 LEU A N 1
ATOM 1374 C CA . LEU A 1 174 ? -20.620 -10.101 2.156 1.00 91.12 174 LEU A CA 1
ATOM 1375 C C . LEU A 1 174 ? -20.133 -10.596 0.786 1.00 91.12 174 LEU A C 1
ATOM 1377 O O . LEU A 1 174 ? -18.925 -10.690 0.579 1.00 91.12 174 LEU A O 1
ATOM 1381 N N . THR A 1 175 ? -21.039 -10.853 -0.165 1.00 92.50 175 THR A N 1
ATOM 1382 C CA . THR A 1 175 ? -20.646 -11.248 -1.529 1.00 92.50 175 THR A CA 1
ATOM 1383 C C . THR A 1 175 ? -19.895 -10.143 -2.267 1.00 92.50 175 THR A C 1
ATOM 1385 O O . THR A 1 175 ? -18.917 -10.439 -2.946 1.00 92.50 175 THR A O 1
ATOM 1388 N N . LEU A 1 176 ? -20.283 -8.873 -2.091 1.00 93.56 176 LEU A N 1
ATOM 1389 C CA . LEU A 1 176 ? -19.564 -7.737 -2.677 1.00 93.56 176 LEU A CA 1
ATOM 1390 C C . LEU A 1 176 ? -18.151 -7.600 -2.103 1.00 93.56 176 LEU A C 1
ATOM 1392 O O . LEU A 1 176 ? -17.205 -7.373 -2.854 1.00 93.56 176 LEU A O 1
ATOM 1396 N N . LEU A 1 177 ? -17.989 -7.778 -0.788 1.00 94.06 177 LEU A N 1
ATOM 1397 C CA . LEU A 1 177 ? -16.669 -7.767 -0.152 1.00 94.06 177 LEU A CA 1
ATOM 1398 C C . LEU A 1 177 ? -15.785 -8.908 -0.668 1.00 94.06 177 LEU A C 1
ATOM 1400 O O . LEU A 1 177 ? -14.610 -8.691 -0.950 1.00 94.06 177 LEU A O 1
ATOM 1404 N N . LEU A 1 178 ? -16.354 -10.102 -0.843 1.00 95.25 178 LEU A N 1
ATOM 1405 C CA . LEU A 1 178 ? -15.634 -11.263 -1.366 1.00 95.25 178 LEU A CA 1
ATOM 1406 C C . LEU A 1 178 ? -15.224 -11.052 -2.833 1.00 95.25 178 LEU A C 1
ATOM 1408 O O . LEU A 1 178 ? -14.088 -11.347 -3.200 1.00 95.25 178 LEU A O 1
ATOM 1412 N N . LEU A 1 179 ? -16.104 -10.459 -3.646 1.00 96.06 179 LEU A N 1
ATOM 1413 C CA . LEU A 1 179 ? -15.798 -10.073 -5.025 1.00 96.06 179 LEU A CA 1
ATOM 1414 C C . LEU A 1 179 ? -14.661 -9.043 -5.090 1.00 96.06 179 LEU A C 1
ATOM 1416 O O . LEU A 1 179 ? -13.761 -9.181 -5.916 1.00 96.06 179 LEU A O 1
ATOM 1420 N N . LEU A 1 180 ? -14.665 -8.044 -4.202 1.00 95.31 180 LEU A N 1
ATOM 1421 C CA . LEU A 1 180 ? -13.592 -7.050 -4.111 1.00 95.31 180 LEU A CA 1
ATOM 1422 C C . LEU A 1 180 ? -12.247 -7.700 -3.755 1.00 95.31 180 LEU A C 1
ATOM 1424 O O . LEU A 1 180 ? -11.227 -7.381 -4.370 1.00 95.31 180 LEU A O 1
ATOM 1428 N N . THR A 1 181 ? -12.242 -8.628 -2.791 1.00 95.44 181 THR A N 1
ATOM 1429 C CA . THR A 1 181 ? -11.047 -9.405 -2.436 1.00 95.44 181 THR A CA 1
ATOM 1430 C C . THR A 1 181 ? -10.545 -10.225 -3.623 1.00 95.44 181 THR A C 1
ATOM 1432 O O . THR A 1 181 ? -9.355 -10.179 -3.927 1.00 95.44 181 THR A O 1
ATOM 1435 N N . TYR A 1 182 ? -11.443 -10.932 -4.313 1.00 96.25 182 TYR A N 1
ATOM 1436 C CA . TYR A 1 182 ? -11.103 -11.746 -5.478 1.00 96.25 182 TYR A CA 1
ATOM 1437 C C . TYR A 1 182 ? -10.523 -10.902 -6.618 1.00 96.25 182 TYR A C 1
ATOM 1439 O O . TYR A 1 182 ? -9.433 -11.195 -7.096 1.00 96.25 182 TYR A O 1
ATOM 1447 N N . SER A 1 183 ? -11.191 -9.810 -6.998 1.00 94.44 183 SER A N 1
ATOM 1448 C CA . SER A 1 183 ? -10.723 -8.917 -8.065 1.00 94.44 183 SER A CA 1
ATOM 1449 C C . SER A 1 183 ? -9.361 -8.295 -7.742 1.00 94.44 183 SER A C 1
ATOM 1451 O O . SER A 1 183 ? -8.502 -8.205 -8.614 1.00 94.44 183 SER A O 1
ATOM 1453 N N . SER A 1 184 ? -9.123 -7.921 -6.482 1.00 94.94 184 SER A N 1
ATOM 1454 C CA . SER A 1 184 ? -7.822 -7.385 -6.062 1.00 94.94 184 SER A CA 1
ATOM 1455 C C . SER A 1 184 ? -6.707 -8.436 -6.152 1.00 94.94 184 SER A C 1
ATOM 1457 O O . SER A 1 184 ? -5.587 -8.113 -6.547 1.00 94.94 184 SER A O 1
ATOM 1459 N N . LEU A 1 185 ? -7.001 -9.694 -5.802 1.00 94.31 185 LEU A N 1
ATOM 1460 C CA . LEU A 1 185 ? -6.058 -10.808 -5.939 1.00 94.31 185 LEU A CA 1
ATOM 1461 C C . LEU A 1 185 ? -5.766 -11.139 -7.404 1.00 94.31 185 LEU A C 1
ATOM 1463 O O . LEU A 1 185 ? -4.615 -11.412 -7.733 1.00 94.31 185 LEU A O 1
ATOM 1467 N N . ASP A 1 186 ? -6.780 -11.090 -8.262 1.00 94.00 186 ASP A N 1
ATOM 1468 C CA . ASP A 1 186 ? -6.655 -11.358 -9.695 1.00 94.00 186 ASP A CA 1
ATOM 1469 C C . ASP A 1 186 ? -5.715 -10.349 -10.374 1.00 94.00 186 ASP A C 1
ATOM 1471 O O . ASP A 1 186 ? -4.758 -10.739 -11.040 1.00 94.00 186 ASP A O 1
ATOM 1475 N N . VAL A 1 187 ? -5.872 -9.053 -10.078 1.00 91.19 187 VAL A N 1
ATOM 1476 C CA . VAL A 1 187 ? -4.964 -8.007 -10.586 1.00 91.19 187 VAL A CA 1
ATOM 1477 C C . VAL A 1 187 ? -3.528 -8.214 -10.090 1.00 91.19 187 VAL A C 1
ATOM 1479 O O . VAL A 1 187 ? -2.575 -8.095 -10.862 1.00 91.19 187 VAL A O 1
ATOM 1482 N N . ILE A 1 188 ? -3.343 -8.558 -8.810 1.00 91.56 188 ILE A N 1
ATOM 1483 C CA . ILE A 1 188 ? -2.015 -8.895 -8.271 1.00 91.56 188 ILE A CA 1
ATOM 1484 C C . ILE A 1 188 ? -1.422 -10.105 -9.009 1.00 91.56 188 ILE A C 1
ATOM 1486 O O . ILE A 1 188 ? -0.230 -10.118 -9.332 1.00 91.56 188 ILE A O 1
ATOM 1490 N N . HIS A 1 189 ? -2.239 -11.125 -9.265 1.00 91.12 189 HIS A N 1
ATOM 1491 C CA . HIS A 1 189 ? -1.815 -12.326 -9.966 1.00 91.12 189 HIS A CA 1
ATOM 1492 C C . HIS A 1 189 ? -1.386 -12.014 -11.403 1.00 91.12 189 HIS A C 1
ATOM 1494 O O . HIS A 1 189 ? -0.312 -12.453 -11.812 1.00 91.12 189 HIS A O 1
ATOM 1500 N N . GLU A 1 190 ? -2.150 -11.200 -12.131 1.00 88.81 190 GLU A N 1
ATOM 1501 C CA . GLU A 1 190 ? -1.828 -10.778 -13.497 1.00 88.81 190 GLU A CA 1
ATOM 1502 C C .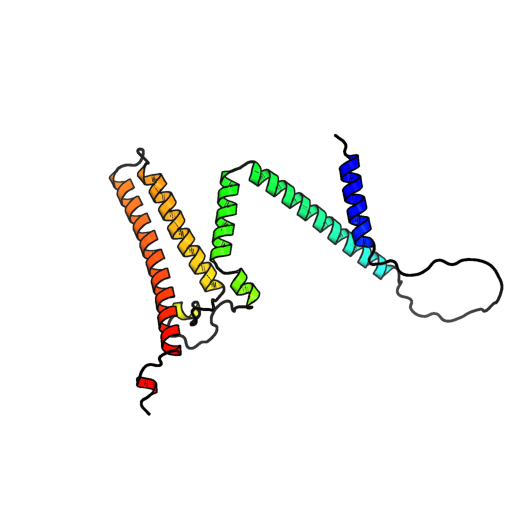 GLU A 1 190 ? -0.500 -10.001 -13.562 1.00 88.81 190 GLU A C 1
ATOM 1504 O O . GLU A 1 190 ? 0.356 -10.299 -14.401 1.00 88.81 190 GLU A O 1
ATOM 1509 N N . ILE A 1 191 ? -0.268 -9.069 -12.627 1.00 86.25 191 ILE A N 1
ATOM 1510 C CA . ILE A 1 191 ? 1.002 -8.326 -12.516 1.00 86.25 191 ILE A CA 1
ATOM 1511 C C . ILE A 1 191 ? 2.177 -9.287 -12.275 1.00 86.25 191 ILE A C 1
ATOM 1513 O O . ILE A 1 191 ? 3.229 -9.171 -12.915 1.00 86.25 191 ILE A O 1
ATOM 1517 N N . ASN A 1 192 ? 2.008 -10.254 -11.372 1.00 87.00 192 ASN A N 1
ATOM 1518 C CA . ASN A 1 192 ? 3.047 -11.237 -11.069 1.00 87.00 192 ASN A CA 1
ATOM 1519 C C . ASN A 1 192 ? 3.317 -12.171 -12.253 1.00 87.00 192 ASN A C 1
ATOM 1521 O O . ASN A 1 192 ? 4.478 -12.430 -12.576 1.00 87.00 192 ASN A O 1
ATOM 1525 N N . LEU A 1 193 ? 2.269 -12.643 -12.929 1.00 85.25 193 LEU A N 1
ATOM 1526 C CA . LEU A 1 193 ? 2.385 -13.501 -14.105 1.00 85.25 193 LEU A CA 1
ATOM 1527 C C . LEU A 1 193 ? 3.102 -12.768 -15.239 1.00 85.25 193 LEU A C 1
ATOM 1529 O O . LEU A 1 193 ? 4.006 -13.336 -15.851 1.00 85.25 193 LEU A O 1
ATOM 1533 N N . PHE A 1 194 ? 2.786 -11.489 -15.457 1.00 82.62 194 PHE A N 1
ATOM 1534 C CA . PHE A 1 194 ? 3.503 -10.637 -16.404 1.00 82.62 194 PHE A CA 1
ATOM 1535 C C . PHE A 1 194 ? 5.007 -10.579 -16.096 1.00 82.62 194 PHE A C 1
ATOM 1537 O O . PHE A 1 194 ? 5.832 -10.786 -16.989 1.00 82.62 194 PHE A O 1
ATOM 1544 N N . LYS A 1 195 ? 5.386 -10.365 -14.832 1.00 83.12 195 LYS A N 1
ATOM 1545 C CA . LYS A 1 195 ? 6.798 -10.325 -14.420 1.00 83.12 195 LYS A CA 1
ATOM 1546 C C . LYS A 1 195 ? 7.510 -11.666 -14.594 1.00 83.12 195 LYS A C 1
ATOM 1548 O O . LYS A 1 195 ? 8.638 -11.703 -15.089 1.00 83.12 195 LYS A O 1
ATOM 1553 N N . VAL A 1 196 ? 6.859 -12.769 -14.222 1.00 82.31 196 VAL A N 1
ATOM 1554 C CA . VAL A 1 196 ? 7.409 -14.123 -14.400 1.00 82.31 196 VAL A CA 1
ATOM 1555 C C . VAL A 1 196 ? 7.592 -14.432 -15.880 1.00 82.31 196 VAL A C 1
ATOM 1557 O O . VAL A 1 196 ? 8.662 -14.899 -16.272 1.00 82.31 196 VAL A O 1
ATOM 1560 N N . TYR A 1 197 ? 6.596 -14.113 -16.709 1.00 78.00 197 TYR A N 1
ATOM 1561 C CA . TYR A 1 197 ? 6.661 -14.293 -18.153 1.00 78.00 197 TYR A CA 1
ATOM 1562 C C . TYR A 1 197 ? 7.901 -13.590 -18.709 1.00 78.00 197 TYR A C 1
ATOM 1564 O O . TYR A 1 197 ? 8.799 -14.267 -19.202 1.00 78.00 197 TYR A O 1
ATOM 1572 N N . TYR A 1 198 ? 8.038 -12.273 -18.522 1.00 72.31 198 TYR A N 1
ATOM 1573 C CA . TYR A 1 198 ? 9.183 -11.509 -19.041 1.00 72.31 198 TYR A CA 1
ATOM 1574 C C . TYR A 1 198 ? 10.543 -11.960 -18.495 1.00 72.31 198 TYR A C 1
ATOM 1576 O O . TYR A 1 198 ? 11.514 -11.990 -19.252 1.00 72.31 198 TYR A O 1
ATOM 1584 N N . SER A 1 199 ? 10.621 -12.352 -17.223 1.00 66.44 199 SER A N 1
ATOM 1585 C CA . SER A 1 199 ? 11.846 -12.924 -16.654 1.00 66.44 199 SER A CA 1
ATOM 1586 C C . SER A 1 199 ? 12.227 -14.240 -17.344 1.00 66.44 199 SER A C 1
ATOM 1588 O O . SER A 1 199 ? 13.386 -14.457 -17.689 1.00 66.44 199 SER A O 1
ATOM 1590 N N . THR A 1 200 ? 11.243 -15.082 -17.668 1.00 62.81 200 THR A N 1
ATOM 1591 C CA . THR A 1 200 ? 11.474 -16.356 -18.366 1.00 62.81 200 THR A CA 1
ATOM 1592 C C . THR A 1 200 ? 11.985 -16.145 -19.797 1.00 62.81 200 THR A C 1
ATOM 1594 O O . THR A 1 200 ? 12.879 -16.870 -20.223 1.00 62.81 200 THR A O 1
ATOM 1597 N N . TYR A 1 201 ? 11.513 -15.114 -20.515 1.00 59.28 201 TYR A N 1
ATOM 1598 C CA . TYR A 1 201 ? 12.030 -14.753 -21.851 1.00 59.28 201 TYR A CA 1
ATOM 1599 C C . TYR A 1 201 ? 13.504 -14.337 -21.842 1.00 59.28 201 TYR A C 1
ATOM 1601 O O . TYR A 1 201 ? 14.187 -14.508 -22.850 1.00 59.28 201 TYR A O 1
ATOM 1609 N N . PHE A 1 202 ? 13.991 -13.784 -20.728 1.00 56.88 202 PHE A N 1
ATOM 1610 C CA . PHE A 1 202 ? 15.399 -13.424 -20.585 1.00 56.88 202 PHE A CA 1
ATOM 1611 C C . PHE A 1 202 ? 16.295 -14.667 -20.467 1.00 56.88 202 PHE A C 1
ATOM 1613 O O . PHE A 1 202 ? 17.372 -14.698 -21.055 1.00 56.88 202 PHE A O 1
ATOM 1620 N N . PHE A 1 203 ? 15.843 -15.705 -19.753 1.00 56.56 203 PHE A N 1
ATOM 1621 C CA . PHE A 1 203 ? 16.605 -16.949 -19.570 1.00 56.56 203 PHE A CA 1
ATOM 1622 C C . PHE A 1 203 ? 16.430 -17.951 -20.717 1.00 56.56 203 PHE A C 1
ATOM 1624 O O . PHE A 1 203 ? 17.387 -18.619 -21.101 1.00 56.56 203 PHE A O 1
ATOM 1631 N N . PHE A 1 204 ? 15.230 -18.036 -21.288 1.00 59.41 204 PHE A N 1
ATOM 1632 C CA . PHE A 1 204 ? 14.908 -18.903 -22.417 1.00 59.41 204 PHE A CA 1
ATOM 1633 C C . PHE A 1 204 ? 14.209 -18.075 -23.498 1.00 59.41 204 PHE A C 1
ATOM 1635 O O . PHE A 1 204 ? 12.975 -18.012 -23.531 1.00 59.41 204 PHE A O 1
ATOM 1642 N N . PRO A 1 205 ? 14.971 -17.426 -24.398 1.00 58.22 205 PRO A N 1
ATOM 1643 C CA . PRO A 1 205 ? 14.368 -16.749 -25.531 1.00 58.22 205 PRO A CA 1
ATOM 1644 C C . PRO A 1 205 ? 13.545 -17.772 -26.328 1.00 58.22 205 PRO A C 1
ATOM 1646 O O . PRO A 1 205 ? 14.009 -18.894 -26.552 1.00 58.22 205 PRO A O 1
ATOM 1649 N N . PRO A 1 206 ? 12.325 -17.437 -26.774 1.00 57.38 206 PRO A N 1
ATOM 1650 C CA . PRO A 1 206 ? 11.497 -18.351 -27.541 1.00 57.38 206 PRO A CA 1
ATOM 1651 C C . PRO A 1 206 ? 12.263 -18.763 -28.796 1.00 57.38 206 PRO A C 1
ATOM 1653 O O . PRO A 1 206 ? 12.925 -17.936 -29.426 1.00 57.38 206 PRO A O 1
ATOM 1656 N N . ALA A 1 207 ? 12.115 -20.025 -29.202 1.00 57.03 207 ALA A N 1
ATOM 1657 C CA . ALA A 1 207 ? 12.797 -20.620 -30.358 1.00 57.03 207 ALA A CA 1
ATOM 1658 C C . ALA A 1 207 ? 12.667 -19.805 -31.667 1.00 57.03 207 ALA A C 1
ATOM 1660 O O . ALA A 1 207 ? 13.458 -19.979 -32.591 1.00 57.03 207 ALA A O 1
ATOM 1661 N N . LYS A 1 208 ? 11.705 -18.873 -31.736 1.00 54.34 208 LYS A N 1
ATOM 1662 C CA . LYS A 1 208 ? 11.552 -17.886 -32.814 1.00 54.34 208 LYS A CA 1
ATOM 1663 C C . LYS A 1 208 ? 12.747 -16.927 -32.960 1.00 54.34 208 LYS A C 1
ATOM 1665 O O . LYS A 1 208 ? 12.973 -16.472 -34.070 1.00 54.34 208 LYS A O 1
ATOM 1670 N N . PHE A 1 209 ? 13.523 -16.654 -31.905 1.00 54.44 209 PHE A N 1
ATOM 1671 C CA . PHE A 1 209 ? 14.771 -15.871 -32.001 1.00 54.44 209 PHE A CA 1
ATOM 1672 C C . PHE A 1 209 ? 15.976 -16.699 -32.467 1.00 54.44 209 PHE A C 1
ATOM 1674 O O . PHE A 1 209 ? 16.973 -16.129 -32.901 1.00 54.44 209 PHE A O 1
ATOM 1681 N N . PHE A 1 210 ? 15.889 -18.030 -32.396 1.00 60.84 210 PHE A N 1
ATOM 1682 C CA . PHE A 1 210 ? 16.956 -18.946 -32.810 1.00 60.84 210 PHE A CA 1
ATOM 1683 C C . PHE A 1 210 ? 16.807 -19.443 -34.254 1.00 60.84 210 PHE A C 1
ATOM 1685 O O . PHE A 1 210 ? 17.718 -20.080 -34.774 1.00 60.84 210 PHE A O 1
ATOM 1692 N N . ARG A 1 211 ? 15.692 -19.133 -34.927 1.00 51.47 211 ARG A N 1
ATOM 1693 C CA . ARG A 1 211 ? 15.568 -19.302 -36.379 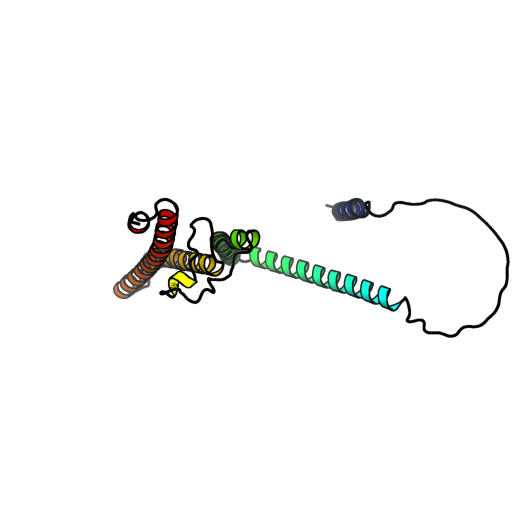1.00 51.47 211 ARG A CA 1
ATOM 1694 C C . ARG A 1 211 ? 16.091 -18.045 -37.076 1.00 51.47 211 ARG A C 1
ATOM 1696 O O . ARG A 1 211 ? 15.336 -17.098 -37.283 1.00 51.47 211 ARG A O 1
ATOM 1703 N N . LYS A 1 212 ? 17.388 -18.049 -37.385 1.00 50.19 212 LYS A N 1
ATOM 1704 C CA . LYS A 1 212 ? 17.939 -17.316 -38.532 1.00 50.19 212 LYS A CA 1
ATOM 1705 C C . LYS A 1 212 ? 17.880 -18.212 -39.759 1.00 50.19 212 LYS A C 1
ATOM 1707 O O . LYS A 1 212 ? 18.122 -19.426 -39.583 1.00 50.19 212 LYS A O 1
#